Protein AF-A0AA47N538-F1 (afdb_monomer_lite)

pLDDT: mean 70.1, std 19.04, range [26.52, 93.44]

Secondary structure (DSSP, 8-state):
-------------------SS---TTHHHHHHHTTTSPPPHHHHHHHHHHHHHH-GGGS-TTSSSS-TTT--TTTS-SHHHHHHHHHHHHHHTTS---------STT-------------HHHHHHHHHHHTT---HHHHHHHHHHTHHHHHHHHH-TTTSPPHHHHHHHHH-HHHHHHHHHHIIIIIHHHHHHHHTTS---HHHHHHHHHHHHS--HHHHHHHHHHHSPPP--STT------HHHHHHHHEEEEPTT--HHHHHHT--S-PPP-EEEES-TTS--EE-

Foldseek 3Di:
DDDDDDPPDPPPPPPPPPPPDDDDPVVVVVVVVCLQDPPDLVVQVVVLVVVCVVPVVQFDPPDPSRRVQCANSVVRDHDVSVVSVVSNVVVCVVPDDDDPPPLDDPQRPDDDDPPDDQDPPVSLVVLVVCLVPDDDPVSNVVSCSNNVVVVVCCCVPPVNVDDPLVVLCVVQNPVVSVVCVVCVLPPVLVVLLVVLVPDDDDPVLVLLSCLCPPPVPVLSSVLSVCQVCPDDPPDPDDPDRQHSVNVLVLAEDEDDPPDDPVVVVVPPPDPRDDHKYFYHDPNDTDDID

Sequence (289 aa):
MITYSIRRKRIQINVNMYALQGNSEDDCNLLDISLRTSPPRHIRERYAEGIIALFPCLRDPFSKKGYEHYFDPQSGEGYLSWKIKNIQRNCSQKRGRSTQSFSGGPTAERRASNISDDLSEEECKDAISFMRHCSDETTIKQKMQATFQYRRCLIEDPNKCGDIEQEFTRLFGGVVSAKFLEKWPTAFKHKTIAQSKGLHLSQDLQELIDAAESWDHELAGILLLLHLIPPVAEGRKRPGKMSASMAENHVVMFLKTGNSVQEHLDAIQESKQPYLLAAGPKKNIHDAY

Radius of gyration: 26.89 Å; chains: 1; bounding box: 54×71×66 Å

Organism: Merluccius polli (NCBI:txid89951)

Structure (mmCIF, N/CA/C/O backbone):
data_AF-A0AA47N538-F1
#
_entry.id   AF-A0AA47N538-F1
#
loop_
_atom_site.group_PDB
_atom_site.id
_atom_site.type_symbol
_atom_site.label_atom_id
_atom_site.label_alt_id
_atom_site.label_comp_id
_atom_site.label_asym_id
_atom_site.label_entity_id
_atom_site.label_seq_id
_atom_site.pdbx_PDB_ins_code
_atom_site.Cartn_x
_atom_site.Cartn_y
_atom_site.Cartn_z
_atom_site.occupancy
_atom_site.B_iso_or_equiv
_atom_site.auth_seq_id
_atom_site.auth_comp_id
_atom_site.auth_asym_id
_atom_site.auth_atom_id
_atom_site.pdbx_PDB_model_num
ATOM 1 N N . MET A 1 1 ? 0.802 -9.819 -37.400 1.00 32.31 1 MET A N 1
ATOM 2 C CA . MET A 1 1 ? 1.670 -10.912 -36.903 1.00 32.31 1 MET A CA 1
ATOM 3 C C . MET A 1 1 ? 2.283 -10.474 -35.571 1.00 32.31 1 MET A C 1
ATOM 5 O O . MET A 1 1 ? 3.364 -9.917 -35.554 1.00 32.31 1 MET A O 1
ATOM 9 N N . ILE A 1 2 ? 1.500 -10.344 -34.499 1.00 26.52 2 ILE A N 1
ATOM 10 C CA . ILE A 1 2 ? 1.347 -11.315 -33.393 1.00 26.52 2 ILE A CA 1
ATOM 11 C C . ILE A 1 2 ? 2.673 -11.979 -32.982 1.00 26.52 2 ILE A C 1
ATOM 13 O O . ILE A 1 2 ? 2.957 -13.113 -33.353 1.00 26.52 2 ILE A O 1
ATOM 17 N N . THR A 1 3 ? 3.459 -11.276 -32.168 1.00 31.72 3 THR A N 1
ATOM 18 C CA . THR A 1 3 ? 4.545 -11.841 -31.361 1.00 31.72 3 THR A CA 1
ATOM 19 C C . THR A 1 3 ? 4.056 -12.055 -29.926 1.00 31.72 3 THR A C 1
ATOM 21 O O . THR A 1 3 ? 4.033 -11.160 -29.091 1.00 31.72 3 THR A O 1
ATOM 24 N N . TYR A 1 4 ? 3.593 -13.283 -29.697 1.00 27.19 4 TYR A N 1
ATOM 25 C CA . TYR A 1 4 ? 3.715 -14.086 -28.478 1.00 27.19 4 TYR A CA 1
ATOM 26 C C . TYR A 1 4 ? 3.669 -13.382 -27.114 1.00 27.19 4 TYR A C 1
ATOM 28 O O . TYR A 1 4 ? 4.659 -13.177 -26.413 1.00 27.19 4 TYR A O 1
ATOM 36 N N . SER A 1 5 ? 2.426 -13.196 -26.680 1.00 32.78 5 SER A N 1
ATOM 37 C CA . SER A 1 5 ? 2.000 -13.205 -25.288 1.00 32.78 5 SER A CA 1
ATOM 38 C C . SER A 1 5 ? 2.123 -14.619 -24.695 1.00 32.78 5 SER A C 1
ATOM 40 O O . SER A 1 5 ? 1.206 -15.422 -24.826 1.00 32.78 5 SER A O 1
ATOM 42 N N . ILE A 1 6 ? 3.244 -14.943 -24.036 1.00 30.50 6 ILE A N 1
ATOM 43 C CA . ILE A 1 6 ? 3.340 -16.051 -23.059 1.00 30.50 6 ILE A CA 1
ATOM 44 C C . ILE A 1 6 ? 4.225 -15.599 -21.882 1.00 30.50 6 ILE A C 1
ATOM 46 O O . ILE A 1 6 ? 5.330 -16.077 -21.653 1.00 30.50 6 ILE A O 1
ATOM 50 N N . ARG A 1 7 ? 3.720 -14.640 -21.096 1.00 30.16 7 ARG A N 1
ATOM 51 C CA . ARG A 1 7 ? 4.212 -14.304 -19.740 1.00 30.16 7 ARG A CA 1
ATOM 52 C C . ARG A 1 7 ? 3.355 -14.960 -18.642 1.00 30.16 7 ARG A C 1
ATOM 54 O O . ARG A 1 7 ? 3.241 -14.453 -17.531 1.00 30.16 7 ARG A O 1
ATOM 61 N N . ARG A 1 8 ? 2.763 -16.124 -18.936 1.00 33.19 8 ARG A N 1
ATOM 62 C CA . ARG A 1 8 ? 2.032 -16.974 -17.982 1.00 33.19 8 ARG A CA 1
ATOM 63 C C . ARG A 1 8 ? 2.651 -18.368 -17.943 1.00 33.19 8 ARG A C 1
ATOM 65 O O . ARG A 1 8 ? 2.309 -19.215 -18.755 1.00 33.19 8 ARG A O 1
ATOM 72 N N . LYS A 1 9 ? 3.542 -18.570 -16.973 1.00 30.59 9 LYS A N 1
ATOM 73 C CA . LYS A 1 9 ? 3.668 -19.757 -16.102 1.00 30.59 9 LYS A CA 1
ATOM 74 C C . LYS A 1 9 ? 4.972 -19.614 -15.321 1.00 30.59 9 LYS A C 1
ATOM 76 O O . LYS A 1 9 ? 6.000 -20.205 -15.628 1.00 30.59 9 LYS A O 1
ATOM 81 N N . ARG A 1 10 ? 4.921 -18.767 -14.291 1.00 33.56 10 ARG A N 1
ATOM 82 C CA . ARG A 1 10 ? 5.899 -18.766 -13.204 1.00 33.56 10 ARG A CA 1
ATOM 83 C C . ARG A 1 10 ? 5.640 -20.059 -12.435 1.00 33.56 10 ARG A C 1
ATOM 85 O O . ARG A 1 10 ? 4.763 -20.123 -11.584 1.00 33.56 10 ARG A O 1
ATOM 92 N N . ILE A 1 11 ? 6.304 -21.120 -12.870 1.00 34.22 11 ILE A N 1
ATOM 93 C CA . ILE A 1 11 ? 6.249 -22.430 -12.246 1.00 34.22 11 ILE A CA 1
ATOM 94 C C . ILE A 1 11 ? 6.934 -22.294 -10.888 1.00 34.22 11 ILE A C 1
ATOM 96 O O . ILE A 1 11 ? 8.155 -22.250 -10.760 1.00 34.22 11 ILE A O 1
ATOM 100 N N . GLN A 1 12 ? 6.098 -22.124 -9.871 1.00 32.47 12 GLN A N 1
ATOM 101 C CA . GLN A 1 12 ? 6.455 -22.264 -8.475 1.00 32.47 12 GLN A CA 1
ATOM 102 C C . GLN A 1 12 ? 6.596 -23.772 -8.220 1.00 32.47 12 GLN A C 1
ATOM 104 O O . GLN A 1 12 ? 5.676 -24.409 -7.717 1.00 32.47 12 GLN A O 1
ATOM 109 N N . ILE A 1 13 ? 7.721 -24.376 -8.619 1.00 34.44 13 ILE A N 1
ATOM 110 C CA . ILE A 1 13 ? 8.085 -25.695 -8.087 1.00 34.44 13 ILE A CA 1
ATOM 111 C C . ILE A 1 13 ? 8.441 -25.463 -6.620 1.00 34.44 13 ILE A C 1
ATOM 113 O O . ILE A 1 13 ? 9.552 -25.064 -6.272 1.00 34.44 13 ILE A O 1
ATOM 117 N N . ASN A 1 14 ? 7.436 -25.647 -5.765 1.00 31.73 14 ASN A N 1
ATOM 118 C CA . ASN A 1 14 ? 7.639 -26.048 -4.386 1.00 31.73 14 ASN A CA 1
ATOM 119 C C . ASN A 1 14 ? 8.406 -27.369 -4.441 1.00 31.73 14 ASN A C 1
ATOM 121 O O . ASN A 1 14 ? 7.857 -28.401 -4.823 1.00 31.73 14 ASN A O 1
ATOM 125 N N . VAL A 1 15 ? 9.687 -27.329 -4.090 1.00 34.75 15 VAL A N 1
ATOM 126 C CA . VAL A 1 15 ? 10.453 -28.530 -3.768 1.00 34.75 15 VAL A CA 1
ATOM 127 C C . VAL A 1 15 ? 9.927 -29.010 -2.418 1.00 34.75 15 VAL A C 1
ATOM 129 O O . VAL A 1 15 ? 10.452 -28.655 -1.374 1.00 34.75 15 VAL A O 1
ATOM 132 N N . ASN A 1 16 ? 8.807 -29.724 -2.454 1.00 32.88 16 ASN A N 1
ATOM 133 C CA . ASN A 1 16 ? 8.266 -30.469 -1.323 1.00 32.88 16 ASN A CA 1
ATOM 134 C C . ASN A 1 16 ? 7.677 -31.788 -1.844 1.00 32.88 16 ASN A C 1
ATOM 136 O O . ASN A 1 16 ? 6.530 -32.135 -1.588 1.00 32.88 16 ASN A O 1
ATOM 140 N N . MET A 1 17 ? 8.463 -32.488 -2.667 1.00 30.81 17 MET A N 1
ATOM 141 C CA . MET A 1 17 ? 8.085 -33.756 -3.288 1.00 30.81 17 MET A CA 1
ATOM 142 C C . MET A 1 17 ? 9.093 -34.857 -2.929 1.00 30.81 17 MET A C 1
ATOM 144 O O . MET A 1 17 ? 9.726 -35.441 -3.795 1.00 30.81 17 MET A O 1
ATOM 148 N N . TYR A 1 18 ? 9.247 -35.098 -1.625 1.00 31.27 18 TYR A N 1
ATOM 149 C CA . TYR A 1 18 ? 9.761 -36.358 -1.064 1.00 31.27 18 TYR A CA 1
ATOM 150 C C . TYR A 1 18 ? 8.904 -36.856 0.114 1.00 31.27 18 TYR A C 1
ATOM 152 O O . TYR A 1 18 ? 9.293 -37.773 0.820 1.00 31.27 18 TYR A O 1
ATOM 160 N N . ALA A 1 19 ? 7.713 -36.287 0.327 1.00 33.25 19 ALA A N 1
ATOM 161 C CA . ALA A 1 19 ? 6.850 -36.653 1.452 1.00 33.25 19 ALA A CA 1
ATOM 162 C C . ALA A 1 19 ? 5.845 -37.780 1.141 1.00 33.25 19 ALA A C 1
ATOM 164 O O . ALA A 1 19 ? 4.903 -37.973 1.900 1.00 33.25 19 ALA A O 1
ATOM 165 N N . LEU A 1 20 ? 6.001 -38.525 0.042 1.00 34.25 20 LEU A N 1
ATOM 166 C CA . LEU A 1 20 ? 5.129 -39.663 -0.261 1.00 34.25 20 LEU A CA 1
ATOM 167 C C . LEU A 1 20 ? 5.968 -40.872 -0.681 1.00 34.25 20 LEU A C 1
ATOM 169 O O . LEU A 1 20 ? 6.239 -41.049 -1.862 1.00 34.25 20 LEU A O 1
ATOM 173 N N . GLN A 1 21 ? 6.316 -41.670 0.338 1.00 33.78 21 GLN A N 1
ATOM 174 C CA . GLN A 1 21 ? 6.835 -43.053 0.364 1.00 33.78 21 GLN A CA 1
ATOM 175 C C . GLN A 1 21 ? 8.237 -43.176 0.977 1.00 33.78 21 GLN A C 1
ATOM 177 O O . GLN A 1 21 ? 9.245 -43.144 0.282 1.00 33.78 21 GLN A O 1
ATOM 182 N N . GLY A 1 22 ? 8.269 -43.382 2.298 1.00 31.17 22 GLY A N 1
ATOM 183 C CA . GLY A 1 22 ? 9.464 -43.756 3.055 1.00 31.17 22 GLY A CA 1
ATOM 184 C C . GLY A 1 22 ? 9.332 -43.378 4.528 1.00 31.17 22 GLY A C 1
ATOM 185 O O . GLY A 1 22 ? 9.611 -42.248 4.900 1.00 31.17 22 GLY A O 1
ATOM 186 N N . ASN A 1 23 ? 8.859 -44.310 5.357 1.00 35.53 23 ASN A N 1
ATOM 187 C CA . ASN A 1 23 ? 8.873 -44.178 6.813 1.00 35.53 23 ASN A CA 1
ATOM 188 C C . ASN A 1 23 ? 10.287 -44.489 7.332 1.00 35.53 23 ASN A C 1
ATOM 190 O O . ASN A 1 23 ? 10.627 -45.662 7.467 1.00 35.53 23 ASN A O 1
ATOM 194 N N . SER A 1 24 ? 11.086 -43.472 7.652 1.00 37.31 24 SER A N 1
ATOM 195 C CA . SER A 1 24 ? 12.081 -43.534 8.732 1.00 37.31 24 SER A CA 1
ATOM 196 C C . SER A 1 24 ? 12.452 -42.107 9.159 1.00 37.31 24 SER A C 1
ATOM 198 O O . SER A 1 24 ? 12.698 -41.231 8.332 1.00 37.31 24 SER A O 1
ATOM 200 N N . GLU A 1 25 ? 12.462 -41.840 10.465 1.00 35.06 25 GLU A N 1
ATOM 201 C CA . GLU A 1 25 ? 12.855 -40.537 11.032 1.00 35.06 25 GLU A CA 1
ATOM 202 C C . GLU A 1 25 ? 14.364 -40.246 10.874 1.00 35.06 25 GLU A C 1
ATOM 204 O O . GLU A 1 25 ? 14.817 -39.132 11.139 1.00 35.06 25 GLU A O 1
ATOM 209 N N . ASP A 1 26 ? 15.133 -41.205 10.352 1.00 37.97 26 ASP A N 1
ATOM 210 C CA . ASP A 1 26 ? 16.569 -41.075 10.100 1.00 37.97 26 ASP A CA 1
ATOM 211 C C . ASP A 1 26 ? 16.895 -40.284 8.813 1.00 37.97 26 ASP A C 1
ATOM 213 O O . ASP A 1 26 ? 17.964 -39.671 8.718 1.00 37.97 26 ASP A O 1
ATOM 217 N N . ASP A 1 27 ? 15.964 -40.188 7.855 1.00 38.31 27 ASP A N 1
ATOM 218 C CA . ASP A 1 27 ? 16.167 -39.443 6.597 1.00 38.31 27 ASP A CA 1
ATOM 219 C C . ASP A 1 27 ? 16.091 -37.913 6.778 1.00 38.31 27 ASP A C 1
ATOM 221 O O . ASP A 1 27 ? 16.705 -37.143 6.027 1.00 38.31 27 ASP A O 1
ATOM 225 N N . CYS A 1 28 ? 15.408 -37.444 7.826 1.00 35.88 28 CYS A N 1
ATOM 226 C CA . CYS A 1 28 ? 15.306 -36.020 8.157 1.00 35.88 28 CYS A CA 1
ATOM 227 C C . CYS A 1 28 ? 16.659 -35.417 8.582 1.00 35.88 28 CYS A C 1
ATOM 229 O O . CYS A 1 28 ? 16.930 -34.247 8.299 1.00 35.88 28 CYS A O 1
ATOM 231 N N . ASN A 1 29 ? 17.547 -36.220 9.177 1.00 35.03 29 ASN A N 1
ATOM 232 C CA . ASN A 1 29 ? 18.893 -35.785 9.568 1.00 35.03 29 ASN A CA 1
ATOM 233 C C . ASN A 1 29 ? 19.876 -35.739 8.381 1.00 35.03 29 ASN A C 1
ATOM 235 O O . ASN A 1 29 ? 20.849 -34.983 8.406 1.00 35.03 29 ASN A O 1
ATOM 239 N N . LEU A 1 30 ? 19.602 -36.475 7.299 1.00 37.44 30 LEU A N 1
ATOM 240 C CA . LEU A 1 30 ? 20.378 -36.422 6.052 1.00 37.44 30 LEU A CA 1
ATOM 241 C C . LEU A 1 30 ? 20.093 -35.149 5.232 1.00 37.44 30 LEU A C 1
ATOM 243 O O . LEU A 1 30 ? 20.984 -34.639 4.544 1.00 37.44 30 LEU A O 1
ATOM 247 N N . LEU A 1 31 ? 18.886 -34.585 5.346 1.00 44.12 31 LEU A N 1
ATOM 248 C CA . LEU A 1 31 ? 18.477 -33.368 4.633 1.00 44.12 31 LEU A CA 1
ATOM 249 C C . LEU A 1 31 ? 19.098 -32.079 5.201 1.00 44.12 31 LEU A C 1
ATOM 251 O O . LEU A 1 31 ? 19.377 -31.158 4.429 1.00 44.12 31 LEU A O 1
ATOM 255 N N . ASP A 1 32 ? 19.406 -32.019 6.502 1.00 39.09 32 ASP A N 1
ATOM 256 C CA . ASP A 1 32 ? 20.093 -30.857 7.101 1.00 39.09 32 ASP A CA 1
ATOM 257 C C . ASP A 1 32 ? 21.612 -30.865 6.812 1.00 39.09 32 ASP A C 1
ATOM 259 O O . ASP A 1 32 ? 22.246 -29.822 6.614 1.00 39.09 32 ASP A O 1
ATOM 263 N N . ILE A 1 33 ? 22.202 -32.056 6.650 1.00 43.53 33 ILE A N 1
ATOM 264 C CA . ILE A 1 33 ? 23.596 -32.217 6.201 1.00 43.53 33 ILE A CA 1
ATOM 265 C C . ILE A 1 33 ? 23.721 -31.899 4.695 1.00 43.53 33 ILE A C 1
ATOM 267 O O . ILE A 1 33 ? 24.696 -31.267 4.271 1.00 43.53 33 ILE A O 1
ATOM 271 N N . SER A 1 34 ? 22.704 -32.232 3.890 1.00 44.81 34 SER A N 1
ATOM 272 C CA . SER A 1 34 ? 22.667 -31.989 2.437 1.00 44.81 34 SER A CA 1
ATOM 273 C C . SER A 1 34 ? 22.568 -30.511 2.028 1.00 44.81 34 SER A C 1
ATOM 275 O O . SER A 1 34 ? 22.809 -30.194 0.861 1.00 44.81 34 SER A O 1
ATOM 277 N N . LEU A 1 35 ? 22.210 -29.587 2.923 1.00 48.69 35 LEU A N 1
ATOM 278 C CA . LEU A 1 35 ? 22.193 -28.150 2.608 1.00 48.69 35 LEU A CA 1
ATOM 279 C C . LEU A 1 35 ? 23.558 -27.475 2.819 1.00 48.69 35 LEU A C 1
ATOM 281 O O . LEU A 1 35 ? 23.772 -26.359 2.335 1.00 48.69 35 LEU A O 1
ATOM 285 N N . ARG A 1 36 ? 24.505 -28.148 3.490 1.00 48.78 36 ARG A N 1
ATOM 286 C CA . ARG A 1 36 ? 25.869 -27.637 3.712 1.00 48.78 36 ARG A CA 1
ATOM 287 C C . ARG A 1 36 ? 26.844 -28.000 2.597 1.00 48.78 36 ARG A C 1
ATOM 289 O O . ARG A 1 36 ? 27.776 -27.239 2.348 1.00 48.78 36 ARG A O 1
ATOM 296 N N . THR A 1 37 ? 26.631 -29.116 1.907 1.00 61.00 37 THR A N 1
ATOM 297 C CA . THR A 1 37 ? 27.467 -29.576 0.789 1.00 61.00 37 THR A CA 1
ATOM 298 C C . THR A 1 37 ? 26.649 -29.606 -0.501 1.00 61.00 37 THR A C 1
ATOM 300 O O . THR A 1 37 ? 25.442 -29.816 -0.487 1.00 61.00 37 THR A O 1
ATOM 303 N N . SER A 1 38 ? 27.267 -29.304 -1.649 1.00 68.62 38 SER A N 1
ATOM 304 C CA . SER A 1 38 ? 26.545 -29.396 -2.926 1.00 68.62 38 SER A CA 1
ATOM 305 C C . SER A 1 38 ? 26.212 -30.867 -3.195 1.00 68.62 38 SER A C 1
ATOM 307 O O . SER A 1 38 ? 27.148 -31.670 -3.188 1.00 68.62 38 SER A O 1
ATOM 309 N N . PRO A 1 39 ? 24.953 -31.229 -3.521 1.00 79.50 39 PRO A N 1
ATOM 310 C CA . PRO A 1 39 ? 24.613 -32.596 -3.882 1.00 79.50 39 PRO A CA 1
ATOM 311 C C . PRO A 1 39 ? 25.535 -33.136 -4.991 1.00 79.50 39 PRO A C 1
ATOM 313 O O . PRO A 1 39 ? 25.889 -32.383 -5.920 1.00 79.50 39 PRO A O 1
ATOM 316 N N . PRO A 1 40 ? 25.927 -34.422 -4.925 1.00 82.31 40 PRO A N 1
ATOM 317 C CA . PRO A 1 40 ? 26.744 -35.061 -5.949 1.00 82.31 40 PRO A CA 1
ATOM 318 C C . PRO A 1 40 ? 26.158 -34.893 -7.357 1.00 82.31 40 PRO A C 1
ATOM 320 O O . PRO A 1 40 ? 24.949 -34.745 -7.535 1.00 82.31 40 PRO A O 1
ATOM 323 N N . ARG A 1 41 ? 27.021 -34.931 -8.382 1.00 83.06 41 ARG A N 1
ATOM 324 C CA . ARG A 1 41 ? 26.642 -34.721 -9.796 1.00 83.06 41 ARG A CA 1
ATOM 325 C C . ARG A 1 41 ? 25.462 -35.599 -10.229 1.00 83.06 41 ARG A C 1
ATOM 327 O O . ARG A 1 41 ? 24.513 -35.082 -10.803 1.00 83.06 41 ARG A O 1
ATOM 334 N N . HIS A 1 42 ? 25.489 -36.884 -9.879 1.00 82.69 42 HIS A N 1
ATOM 335 C CA . HIS A 1 42 ? 24.434 -37.834 -10.242 1.00 82.69 42 HIS A CA 1
ATOM 336 C C . HIS A 1 42 ? 23.080 -37.531 -9.568 1.00 82.69 42 HIS A C 1
ATOM 338 O O . HIS A 1 42 ? 22.032 -37.799 -10.144 1.00 82.69 42 HIS A O 1
ATOM 344 N N . ILE A 1 43 ? 23.082 -36.928 -8.372 1.00 83.38 43 ILE A N 1
ATOM 345 C CA . ILE A 1 43 ? 21.853 -36.509 -7.680 1.00 83.38 43 ILE A CA 1
ATOM 346 C C . ILE A 1 43 ? 21.246 -35.279 -8.362 1.00 83.38 43 ILE A C 1
ATOM 348 O O . ILE A 1 43 ? 20.039 -35.218 -8.576 1.00 83.38 43 ILE A O 1
ATOM 352 N N . ARG A 1 44 ? 22.083 -34.316 -8.768 1.00 84.69 44 ARG A N 1
ATOM 353 C CA . ARG A 1 44 ? 21.631 -33.138 -9.530 1.00 84.69 44 ARG A CA 1
ATOM 354 C C . ARG A 1 44 ? 21.055 -33.513 -10.896 1.00 84.69 44 ARG A C 1
ATOM 356 O O . ARG A 1 44 ? 20.073 -32.908 -11.313 1.00 84.69 44 ARG A O 1
ATOM 363 N N . GLU A 1 45 ? 21.625 -34.525 -11.545 1.00 91.12 45 GLU A N 1
ATOM 364 C CA . GLU A 1 45 ? 21.091 -35.086 -12.790 1.00 91.12 45 GLU A CA 1
ATOM 365 C C . GLU A 1 45 ? 19.711 -35.721 -12.577 1.00 91.12 45 GLU A C 1
ATOM 367 O O . GLU A 1 45 ? 18.771 -35.356 -13.279 1.00 91.12 45 GLU A O 1
ATOM 372 N N . ARG A 1 46 ? 19.533 -36.541 -11.531 1.00 87.81 46 ARG A N 1
ATOM 373 C CA . ARG A 1 46 ? 18.210 -37.095 -11.184 1.00 87.81 46 ARG A CA 1
ATOM 374 C C . ARG A 1 46 ? 17.163 -36.022 -10.883 1.00 87.81 46 ARG A C 1
ATOM 376 O O . ARG A 1 46 ? 16.002 -36.194 -11.240 1.00 87.81 46 ARG A O 1
ATOM 383 N N . TYR A 1 47 ? 17.538 -34.910 -10.247 1.00 90.31 47 TYR A N 1
ATOM 384 C CA . TYR A 1 47 ? 16.608 -33.794 -10.039 1.00 90.31 47 TYR A CA 1
ATOM 385 C C . TYR A 1 47 ? 16.166 -33.156 -11.360 1.00 90.31 47 TYR A C 1
ATOM 387 O O . TYR A 1 47 ? 14.991 -32.832 -11.514 1.00 90.31 47 TYR A O 1
ATOM 395 N N . ALA A 1 48 ? 17.080 -32.989 -12.318 1.00 91.25 48 ALA A N 1
ATOM 396 C CA . ALA A 1 48 ? 16.758 -32.450 -13.637 1.00 91.25 48 ALA A CA 1
ATOM 397 C C . ALA A 1 48 ? 15.826 -33.388 -14.423 1.00 91.25 48 ALA A C 1
ATOM 399 O O . ALA A 1 48 ? 14.821 -32.934 -14.971 1.00 91.25 48 ALA A O 1
ATOM 400 N N . GLU A 1 49 ? 16.103 -34.694 -14.393 1.00 90.44 49 GLU A N 1
ATOM 401 C CA . GLU A 1 49 ? 15.228 -35.732 -14.952 1.00 90.44 49 GLU A CA 1
ATOM 402 C C . GLU A 1 49 ? 13.843 -35.726 -14.288 1.00 90.44 49 GLU A C 1
ATOM 404 O O . GLU A 1 49 ? 12.820 -35.751 -14.971 1.00 90.44 49 GLU A O 1
ATOM 409 N N . GLY A 1 50 ? 13.794 -35.611 -12.958 1.00 88.69 50 GLY A N 1
ATOM 410 C CA . GLY A 1 50 ? 12.550 -35.533 -12.196 1.00 88.69 50 GLY A CA 1
ATOM 411 C C . GLY A 1 50 ? 11.690 -34.329 -12.583 1.00 88.69 50 GLY A C 1
ATOM 412 O O . GLY A 1 50 ? 10.482 -34.471 -12.754 1.00 88.69 50 GLY A O 1
ATOM 413 N N . ILE A 1 51 ? 12.292 -33.153 -12.797 1.00 88.12 51 ILE A N 1
ATOM 414 C CA . ILE A 1 51 ? 11.555 -31.944 -13.205 1.00 88.12 51 ILE A CA 1
ATOM 415 C C . ILE A 1 51 ? 10.831 -32.166 -14.535 1.00 88.12 51 ILE A C 1
ATOM 417 O O . ILE A 1 51 ? 9.646 -31.851 -14.637 1.00 88.12 51 ILE A O 1
ATOM 421 N N . ILE A 1 52 ? 11.508 -32.724 -15.542 1.00 87.69 52 ILE A N 1
ATOM 422 C CA . ILE A 1 52 ? 10.889 -32.954 -16.855 1.00 87.69 52 ILE A CA 1
ATOM 423 C C . ILE A 1 52 ? 9.930 -34.149 -16.856 1.00 87.69 52 ILE A C 1
ATOM 425 O O . ILE A 1 52 ? 9.027 -34.193 -17.688 1.00 87.69 52 ILE A O 1
ATOM 429 N N . ALA A 1 53 ? 10.098 -35.107 -15.940 1.00 87.19 53 ALA A N 1
ATOM 430 C CA . ALA A 1 53 ? 9.159 -36.211 -15.756 1.00 87.19 53 ALA A CA 1
ATOM 431 C C . ALA A 1 53 ? 7.843 -35.724 -15.129 1.00 87.19 53 ALA A C 1
ATOM 433 O O . ALA A 1 53 ? 6.764 -36.092 -15.587 1.00 87.19 53 ALA A O 1
ATOM 434 N N . LEU A 1 54 ? 7.932 -34.854 -14.119 1.00 82.88 54 LEU A N 1
ATOM 435 C CA . LEU A 1 54 ? 6.779 -34.272 -13.426 1.00 82.88 54 LEU A CA 1
ATOM 436 C C . LEU A 1 54 ? 6.080 -33.191 -14.253 1.00 82.88 54 LEU A C 1
ATOM 438 O O . LEU A 1 54 ? 4.860 -33.044 -14.197 1.00 82.88 54 LEU A O 1
ATOM 442 N N . PHE A 1 55 ? 6.850 -32.436 -15.036 1.00 85.25 55 PHE A N 1
ATOM 443 C CA . PHE A 1 55 ? 6.351 -31.357 -15.879 1.00 85.25 55 PHE A CA 1
ATOM 444 C C . PHE A 1 55 ? 6.853 -31.536 -17.318 1.00 85.25 55 PHE A C 1
ATOM 446 O O . PHE A 1 55 ? 7.770 -30.832 -17.741 1.00 85.25 55 PHE A O 1
ATOM 453 N N . PRO A 1 56 ? 6.236 -32.421 -18.123 1.00 88.00 56 PRO A N 1
ATOM 454 C CA . PRO A 1 56 ? 6.689 -32.689 -19.491 1.00 88.00 56 PRO A CA 1
ATOM 455 C C . PRO A 1 56 ? 6.744 -31.450 -20.394 1.00 88.00 56 PRO A C 1
ATOM 457 O O . PRO A 1 56 ? 7.572 -31.374 -21.295 1.00 88.00 56 PRO A O 1
ATOM 460 N N . CYS A 1 57 ? 5.911 -30.440 -20.125 1.00 82.62 57 CYS A N 1
ATOM 461 C CA . CYS A 1 57 ? 5.902 -29.168 -20.855 1.00 82.62 57 CYS A CA 1
ATOM 462 C C . CYS A 1 57 ? 7.135 -28.282 -20.608 1.00 82.62 57 CYS A C 1
ATOM 464 O O . CYS A 1 57 ? 7.300 -27.274 -21.290 1.00 82.62 57 CYS A O 1
ATOM 466 N N . LEU A 1 58 ? 7.970 -28.632 -19.629 1.00 85.94 58 LEU A N 1
ATOM 467 C CA . LEU A 1 58 ? 9.239 -27.973 -19.336 1.00 85.94 58 LEU A CA 1
ATOM 468 C C . LEU A 1 58 ? 10.436 -28.611 -20.044 1.00 85.94 58 LEU A C 1
ATOM 470 O O . LEU A 1 58 ? 11.550 -28.099 -19.924 1.00 85.94 58 LEU A O 1
ATOM 474 N N . ARG A 1 59 ? 10.221 -29.735 -20.736 1.00 87.38 59 ARG A N 1
ATOM 475 C CA . ARG A 1 59 ? 11.259 -30.413 -21.504 1.00 87.38 59 ARG A CA 1
ATOM 476 C C . ARG A 1 59 ? 11.712 -29.518 -22.656 1.00 87.38 59 ARG A C 1
ATOM 478 O O . ARG A 1 59 ? 10.876 -29.043 -23.422 1.00 87.38 59 ARG A O 1
ATOM 485 N N . ASP A 1 60 ? 13.018 -29.320 -22.784 1.00 87.50 60 ASP A N 1
ATOM 486 C CA . ASP A 1 60 ? 13.595 -28.594 -23.914 1.00 87.50 60 ASP A CA 1
ATOM 487 C C . ASP A 1 60 ? 13.567 -29.483 -25.176 1.00 87.50 60 ASP A C 1
ATOM 489 O O . ASP A 1 60 ? 14.170 -30.558 -25.172 1.00 87.50 60 ASP A O 1
ATOM 493 N N . PRO A 1 61 ? 12.868 -29.091 -26.259 1.00 85.94 61 PRO A N 1
ATOM 494 C CA . PRO A 1 61 ? 12.832 -29.867 -27.499 1.00 85.94 61 PRO A CA 1
ATOM 495 C C . PRO A 1 61 ? 14.169 -29.892 -28.249 1.00 85.94 61 PRO A C 1
ATOM 497 O O . PRO A 1 61 ? 14.350 -30.728 -29.132 1.00 85.94 61 PRO A O 1
ATOM 500 N N . PHE A 1 62 ? 15.075 -28.959 -27.943 1.00 82.31 62 PHE A N 1
ATOM 501 C CA . PHE A 1 62 ? 16.330 -28.768 -28.668 1.00 82.31 62 PHE A CA 1
ATOM 502 C C . PHE A 1 62 ? 17.535 -29.393 -27.961 1.00 82.31 62 PHE A C 1
ATOM 504 O O . PHE A 1 62 ? 18.624 -29.438 -28.536 1.00 82.31 62 PHE A O 1
ATOM 511 N N . SER A 1 63 ? 17.359 -29.897 -26.739 1.00 84.19 63 SER A N 1
ATOM 512 C CA . SER A 1 63 ? 18.414 -30.578 -25.996 1.00 84.19 63 SER A CA 1
ATOM 513 C C . SER A 1 63 ? 18.290 -32.103 -26.115 1.00 84.19 63 SER A C 1
ATOM 515 O O . SER A 1 63 ? 17.223 -32.650 -26.391 1.00 84.19 63 SER A O 1
ATOM 517 N N . LYS A 1 64 ? 19.404 -32.824 -25.940 1.00 86.62 64 LYS A N 1
ATOM 518 C CA . LYS A 1 64 ? 19.495 -34.263 -26.247 1.00 86.62 64 LYS A CA 1
ATOM 519 C C . LYS A 1 64 ? 18.569 -35.123 -25.377 1.00 86.62 64 LYS A C 1
ATOM 521 O O . LYS A 1 64 ? 17.992 -36.090 -25.865 1.00 86.62 64 LYS A O 1
ATOM 526 N N . LYS A 1 65 ? 18.455 -34.801 -24.091 1.00 87.56 65 LYS A N 1
ATOM 527 C CA . LYS A 1 65 ? 17.638 -35.497 -23.089 1.00 87.56 65 LYS A CA 1
ATOM 528 C C . LYS A 1 65 ? 16.483 -34.632 -22.574 1.00 87.56 65 LYS A C 1
ATOM 530 O O . LYS A 1 65 ? 15.627 -35.121 -21.835 1.00 87.56 65 LYS A O 1
ATOM 535 N N . GLY A 1 66 ? 16.435 -33.364 -22.969 1.00 86.62 66 GLY A N 1
ATOM 536 C CA . GLY A 1 66 ? 15.371 -32.428 -22.637 1.00 86.62 66 GLY A CA 1
ATOM 537 C C . GLY A 1 66 ? 15.470 -31.757 -21.263 1.00 86.62 66 GLY A C 1
ATOM 538 O O . GLY A 1 66 ? 14.575 -30.984 -20.925 1.00 86.62 66 GLY A O 1
ATOM 539 N N . TYR A 1 67 ? 16.499 -32.054 -20.458 1.00 90.31 67 TYR A N 1
ATOM 540 C CA . TYR A 1 67 ? 16.686 -31.509 -19.099 1.00 90.31 67 TYR A CA 1
ATOM 541 C C . TYR A 1 67 ? 17.983 -30.716 -18.913 1.00 90.31 67 TYR A C 1
ATOM 543 O O . TYR A 1 67 ? 18.246 -30.205 -17.821 1.00 90.31 67 TYR A O 1
ATOM 551 N N . GLU A 1 68 ? 18.816 -30.622 -19.946 1.00 90.12 68 GLU A N 1
ATOM 552 C CA . GLU A 1 68 ? 20.169 -30.073 -19.863 1.00 90.12 68 GLU A CA 1
ATOM 553 C C . GLU A 1 68 ? 20.193 -28.595 -19.443 1.00 90.12 68 GLU A C 1
ATOM 555 O O . GLU A 1 68 ? 21.142 -28.154 -18.798 1.00 90.12 68 GLU A O 1
ATOM 560 N N . HIS A 1 69 ? 19.126 -27.831 -19.698 1.00 88.56 69 HIS A N 1
ATOM 561 C CA . HIS A 1 69 ? 18.980 -26.461 -19.187 1.00 88.56 69 HIS A CA 1
ATOM 562 C C . HIS A 1 69 ? 18.810 -26.399 -17.659 1.00 88.56 69 HIS A C 1
ATOM 564 O O . HIS A 1 69 ? 19.181 -25.404 -17.022 1.00 88.56 69 HIS A O 1
ATOM 570 N N . TYR A 1 70 ? 18.278 -27.458 -17.040 1.00 88.38 70 TYR A N 1
ATOM 571 C CA . TYR A 1 70 ? 18.199 -27.585 -15.584 1.00 88.38 70 TYR A CA 1
ATOM 572 C C . TYR A 1 70 ? 19.522 -28.035 -14.978 1.00 88.38 70 TYR A C 1
ATOM 574 O O . TYR A 1 70 ? 19.960 -27.456 -13.979 1.00 88.38 70 TYR A O 1
ATOM 582 N N . PHE A 1 71 ? 20.156 -29.039 -15.575 1.00 91.69 71 PHE A N 1
ATOM 583 C CA . PHE A 1 71 ? 21.496 -29.478 -15.212 1.00 91.69 71 PHE A CA 1
ATOM 584 C C . PHE A 1 71 ? 22.131 -30.240 -16.371 1.00 91.69 71 PHE A C 1
ATOM 586 O O . PHE A 1 71 ? 21.635 -31.297 -16.757 1.00 91.69 71 PHE A O 1
ATOM 593 N N . ASP A 1 72 ? 23.249 -29.733 -16.878 1.00 89.50 72 ASP A N 1
ATOM 594 C CA . ASP A 1 72 ? 24.083 -30.454 -17.828 1.00 89.50 72 ASP A CA 1
ATOM 595 C C . ASP A 1 72 ? 25.169 -31.218 -17.055 1.00 89.50 72 ASP A C 1
ATOM 597 O O . ASP A 1 72 ? 26.033 -30.602 -16.419 1.00 89.50 72 ASP A O 1
ATOM 601 N N . PRO A 1 73 ? 25.173 -32.563 -17.098 1.00 84.38 73 PRO A N 1
ATOM 602 C CA . PRO A 1 73 ? 26.210 -33.343 -16.456 1.00 84.38 73 PRO A CA 1
ATOM 603 C C . PRO A 1 73 ? 27.588 -32.993 -17.013 1.00 84.38 73 PRO A C 1
ATOM 605 O O . PRO A 1 73 ? 28.539 -32.959 -16.235 1.00 84.38 73 PRO A O 1
ATOM 608 N N . GLN A 1 74 ? 27.746 -32.779 -18.322 1.00 84.19 74 GLN A N 1
ATOM 609 C CA . GLN A 1 74 ? 29.061 -32.635 -18.958 1.00 84.19 74 GLN A CA 1
ATOM 610 C C . GLN A 1 74 ? 29.793 -31.379 -18.479 1.00 84.19 74 GLN A C 1
ATOM 612 O O . GLN A 1 74 ? 30.936 -31.487 -18.038 1.00 84.19 74 GLN A O 1
ATOM 617 N N . SER A 1 75 ? 29.119 -30.229 -18.480 1.00 83.69 75 SER A N 1
ATOM 618 C CA . SER A 1 75 ? 29.659 -28.970 -17.947 1.00 83.69 75 SER A CA 1
ATOM 619 C C . SER A 1 75 ? 29.536 -28.837 -16.422 1.00 83.69 75 SER A C 1
ATOM 621 O O . SER A 1 75 ? 30.289 -28.097 -15.792 1.00 83.69 75 SER A O 1
ATOM 623 N N . GLY A 1 76 ? 28.586 -29.541 -15.797 1.00 83.06 76 GLY A N 1
ATOM 624 C CA . GLY A 1 76 ? 28.219 -29.340 -14.394 1.00 83.06 76 GLY A CA 1
ATOM 625 C C . GLY A 1 76 ? 27.439 -28.041 -14.145 1.00 83.06 76 GLY A C 1
ATOM 626 O O . GLY A 1 76 ? 27.267 -27.638 -12.985 1.00 83.06 76 GLY A O 1
ATOM 627 N N . GLU A 1 77 ? 26.967 -27.381 -15.203 1.00 82.75 77 GLU A N 1
ATOM 628 C CA . GLU A 1 77 ? 26.228 -26.121 -15.163 1.00 82.75 77 GLU A CA 1
ATOM 629 C C . GLU A 1 77 ? 24.714 -26.329 -15.330 1.00 82.75 77 GLU A C 1
ATOM 631 O O . GLU A 1 77 ? 24.223 -27.453 -15.375 1.00 82.75 77 GLU A O 1
ATOM 636 N N . GLY A 1 78 ? 23.947 -25.238 -15.306 1.00 86.25 78 GLY A N 1
ATOM 637 C CA . GLY A 1 78 ? 22.484 -25.258 -15.388 1.00 86.25 78 GLY A CA 1
ATOM 638 C C . GLY A 1 78 ? 21.794 -24.600 -14.194 1.00 86.25 78 GLY A C 1
ATOM 639 O O . GLY A 1 78 ? 22.423 -24.207 -13.200 1.00 86.25 78 GLY A O 1
ATOM 640 N N . TYR A 1 79 ? 20.471 -24.465 -14.293 1.00 86.62 79 TYR A N 1
ATOM 641 C CA . TYR A 1 79 ? 19.646 -23.799 -13.283 1.00 86.62 79 TYR A CA 1
ATOM 642 C C . TYR A 1 79 ? 19.838 -24.371 -11.870 1.00 86.62 79 TYR A C 1
ATOM 644 O O . TYR A 1 79 ? 19.980 -23.604 -10.914 1.00 86.62 79 TYR A O 1
ATOM 652 N N . LEU A 1 80 ? 19.887 -25.700 -11.722 1.00 85.06 80 LEU A N 1
ATOM 653 C CA . LEU A 1 80 ? 20.056 -26.366 -10.428 1.00 85.06 80 LEU A CA 1
ATOM 654 C C . LEU A 1 80 ? 21.416 -26.038 -9.805 1.00 85.06 80 LEU A C 1
ATOM 656 O O . LEU A 1 80 ? 21.481 -25.679 -8.628 1.00 85.06 80 LEU A O 1
ATOM 660 N N . SER A 1 81 ? 22.490 -26.059 -10.597 1.00 82.19 81 SER A N 1
ATOM 661 C CA . SER A 1 81 ? 23.829 -25.661 -10.145 1.00 82.19 81 SER A CA 1
ATOM 662 C C . SER A 1 81 ? 23.875 -24.204 -9.683 1.00 82.19 81 SER A C 1
ATOM 664 O O . SER A 1 81 ? 24.438 -23.909 -8.627 1.00 82.19 81 SER A O 1
ATOM 666 N N . TRP A 1 82 ? 23.258 -23.283 -10.430 1.00 82.19 82 TRP A N 1
ATOM 667 C CA . TRP A 1 82 ? 23.163 -21.875 -10.034 1.00 82.19 82 TRP A CA 1
ATOM 668 C C . TRP A 1 82 ? 22.345 -21.692 -8.750 1.00 82.19 82 TRP A C 1
ATOM 670 O O . TRP A 1 82 ? 22.752 -20.966 -7.837 1.00 82.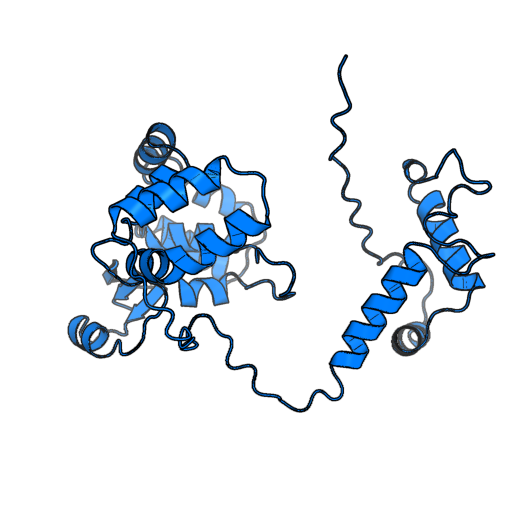19 82 TRP A O 1
ATOM 680 N N . LYS A 1 83 ? 21.201 -22.376 -8.657 1.00 81.62 83 LYS A N 1
ATOM 681 C CA . LYS A 1 83 ? 20.276 -22.259 -7.530 1.00 81.62 83 LYS A CA 1
ATOM 682 C C . LYS A 1 83 ? 20.909 -22.765 -6.236 1.00 81.62 83 LYS A C 1
ATOM 684 O O . LYS A 1 83 ? 20.859 -22.051 -5.236 1.00 81.62 83 LYS A O 1
ATOM 689 N N . ILE A 1 84 ? 21.555 -23.931 -6.276 1.00 82.94 84 ILE A N 1
ATOM 690 C CA . ILE A 1 84 ? 22.271 -24.526 -5.138 1.00 82.94 84 ILE A CA 1
ATOM 691 C C . ILE A 1 84 ? 23.401 -23.596 -4.677 1.00 82.94 84 ILE A C 1
ATOM 693 O O . ILE A 1 84 ? 23.453 -23.248 -3.497 1.00 82.94 84 ILE A O 1
ATOM 697 N N . LYS A 1 85 ? 24.234 -23.090 -5.604 1.00 80.56 85 LYS A N 1
ATOM 698 C CA . LYS A 1 85 ? 25.309 -22.128 -5.286 1.00 80.56 85 LYS A CA 1
ATOM 699 C C . LYS A 1 85 ? 24.776 -20.866 -4.593 1.00 80.56 85 LYS A C 1
ATOM 701 O O . LYS A 1 85 ? 25.380 -20.383 -3.638 1.00 80.56 85 LYS A O 1
ATOM 706 N N . ASN A 1 86 ? 23.647 -20.318 -5.044 1.00 71.50 86 ASN A N 1
ATOM 707 C CA . ASN A 1 86 ? 23.064 -19.120 -4.432 1.00 71.50 86 ASN A CA 1
ATOM 708 C C . ASN A 1 86 ? 22.433 -19.379 -3.062 1.00 71.50 86 ASN A C 1
ATOM 710 O O . ASN A 1 86 ? 22.574 -18.547 -2.168 1.00 71.50 86 ASN A O 1
ATOM 714 N N . ILE A 1 87 ? 21.767 -20.520 -2.877 1.00 73.69 87 ILE A N 1
ATOM 715 C CA . ILE A 1 87 ? 21.242 -20.919 -1.565 1.00 73.69 87 ILE A CA 1
ATOM 716 C C . ILE A 1 87 ? 22.398 -21.063 -0.564 1.00 73.69 87 ILE A C 1
ATOM 718 O O . ILE A 1 87 ? 22.325 -20.511 0.533 1.00 73.69 87 ILE A O 1
ATOM 722 N N . GLN A 1 88 ? 23.499 -21.701 -0.972 1.00 72.38 88 GLN A N 1
ATOM 723 C CA . GLN A 1 88 ? 24.689 -21.865 -0.135 1.00 72.38 88 GLN A CA 1
ATOM 724 C C . GLN A 1 88 ? 25.331 -20.526 0.241 1.00 72.38 88 GLN A C 1
ATOM 726 O O . GLN A 1 88 ? 25.577 -20.290 1.421 1.00 72.38 88 GLN A O 1
ATOM 731 N N . ARG A 1 89 ? 25.517 -19.598 -0.711 1.00 65.88 89 ARG A N 1
ATOM 732 C CA . ARG A 1 89 ? 26.042 -18.247 -0.415 1.00 65.88 89 ARG A CA 1
ATOM 733 C C . ARG A 1 89 ? 25.199 -17.499 0.619 1.00 65.88 89 ARG A C 1
ATOM 735 O O . ARG A 1 89 ? 25.756 -16.881 1.523 1.00 65.88 89 ARG A O 1
ATOM 742 N N . ASN A 1 90 ? 23.874 -17.588 0.517 1.00 57.59 90 ASN A N 1
ATOM 743 C CA . ASN A 1 90 ? 22.960 -16.964 1.478 1.00 57.59 90 ASN A CA 1
ATOM 744 C C . ASN A 1 90 ? 23.032 -17.620 2.868 1.00 57.59 90 ASN A C 1
ATOM 746 O O . ASN A 1 90 ? 22.784 -16.959 3.875 1.00 57.59 90 ASN A O 1
ATOM 750 N N . CYS A 1 91 ? 23.384 -18.906 2.936 1.00 56.47 91 CYS A N 1
ATOM 751 C CA . CYS A 1 91 ? 23.567 -19.627 4.191 1.00 56.47 91 CYS A CA 1
ATOM 752 C C . CYS A 1 91 ? 24.929 -19.312 4.840 1.00 56.47 91 CYS A C 1
ATOM 754 O O . CYS A 1 91 ? 25.001 -19.134 6.056 1.00 56.47 91 CYS A O 1
ATOM 756 N N . SER A 1 92 ? 25.992 -19.158 4.040 1.00 54.06 92 SER A N 1
ATOM 757 C CA . SER A 1 92 ? 27.331 -18.761 4.503 1.00 54.06 92 SER A CA 1
ATOM 758 C C . SER A 1 92 ? 27.389 -17.307 4.981 1.00 54.06 92 SER A C 1
ATOM 760 O O . SER A 1 92 ? 28.038 -17.024 5.980 1.00 54.06 92 SER A O 1
ATOM 762 N N . GLN A 1 93 ? 26.664 -16.380 4.341 1.00 51.53 93 GLN A N 1
ATOM 763 C CA . GLN A 1 93 ? 26.623 -14.964 4.747 1.00 51.53 93 GLN A CA 1
ATOM 764 C C . GLN A 1 93 ? 25.986 -14.714 6.124 1.00 51.53 93 GLN A C 1
ATOM 766 O O . GLN A 1 93 ? 26.180 -13.640 6.690 1.00 51.53 93 GLN A O 1
ATOM 771 N N . LYS A 1 94 ? 25.266 -15.691 6.693 1.00 47.94 94 LYS A N 1
ATOM 772 C CA . LYS A 1 94 ? 24.787 -15.626 8.084 1.00 47.94 94 LYS A CA 1
ATOM 773 C C . LYS A 1 94 ? 25.896 -15.867 9.118 1.00 47.94 94 LYS A C 1
ATOM 775 O O . LYS A 1 94 ? 25.657 -15.672 10.304 1.00 47.94 94 LYS A O 1
ATOM 780 N N . ARG A 1 95 ? 27.099 -16.280 8.703 1.00 48.75 95 ARG A N 1
ATOM 781 C CA . ARG A 1 95 ? 28.243 -16.529 9.588 1.00 48.75 95 ARG A CA 1
ATOM 782 C C . ARG A 1 95 ? 29.416 -15.645 9.169 1.00 48.75 95 ARG A C 1
ATOM 784 O O . ARG A 1 95 ? 30.159 -15.985 8.259 1.00 48.75 95 ARG A O 1
ATOM 791 N N . GLY A 1 96 ? 29.569 -14.506 9.844 1.00 44.34 96 GLY A N 1
ATOM 792 C CA . GLY A 1 96 ? 30.791 -13.698 9.775 1.00 44.34 96 GLY A CA 1
ATOM 793 C C . GLY A 1 96 ? 30.739 -12.489 8.844 1.00 44.34 96 GLY A C 1
ATOM 794 O O . GLY A 1 96 ? 31.608 -12.332 7.993 1.00 44.34 96 GLY A O 1
ATOM 795 N N . ARG A 1 97 ? 29.775 -11.582 9.035 1.00 31.80 97 ARG A N 1
ATOM 796 C CA . ARG A 1 97 ? 29.978 -10.191 8.617 1.00 31.80 97 ARG A CA 1
ATOM 797 C C . ARG A 1 97 ? 30.214 -9.366 9.873 1.00 31.80 97 ARG A C 1
ATOM 799 O O . ARG A 1 97 ? 29.276 -9.152 10.636 1.00 31.80 97 ARG A O 1
ATOM 806 N N . SER A 1 98 ? 31.464 -8.946 10.095 1.00 41.22 98 SER A N 1
ATOM 807 C CA . SER A 1 98 ? 31.704 -7.833 11.007 1.00 41.22 98 SER A CA 1
ATOM 808 C C . SER A 1 98 ? 30.869 -6.663 10.500 1.00 41.22 98 SER A C 1
ATOM 810 O O . SER A 1 98 ? 30.756 -6.413 9.293 1.00 41.22 98 SER A O 1
ATOM 812 N N . THR A 1 99 ? 30.186 -6.017 11.428 1.00 37.50 99 THR A N 1
ATOM 813 C CA . THR A 1 99 ? 29.349 -4.857 11.182 1.00 37.50 99 THR A CA 1
ATOM 814 C C . THR A 1 99 ? 30.255 -3.709 10.745 1.00 37.50 99 THR A C 1
ATOM 816 O O . THR A 1 99 ? 30.665 -2.881 11.545 1.00 37.50 99 THR A O 1
ATOM 819 N N . GLN A 1 100 ? 30.570 -3.626 9.451 1.00 41.31 100 GLN A N 1
ATOM 820 C CA . GLN A 1 100 ? 30.676 -2.304 8.856 1.00 41.31 100 GLN A CA 1
ATOM 821 C C . GLN A 1 100 ? 29.267 -1.729 8.903 1.00 41.31 100 GLN A C 1
ATOM 823 O O . GLN A 1 100 ? 28.360 -2.218 8.222 1.00 41.31 100 GLN A O 1
ATOM 828 N N . SER A 1 101 ? 29.087 -0.759 9.792 1.00 34.78 101 SER A N 1
ATOM 829 C CA . SER A 1 101 ? 27.893 0.057 9.926 1.00 34.78 101 SER A CA 1
ATOM 830 C C . SER A 1 101 ? 27.610 0.737 8.588 1.00 34.78 101 SER A C 1
ATOM 832 O O . SER A 1 101 ? 28.082 1.828 8.292 1.00 34.78 101 SER A O 1
ATOM 834 N N . PHE A 1 102 ? 26.823 0.081 7.740 1.00 37.41 102 PHE A N 1
ATOM 835 C CA . PHE A 1 102 ? 26.171 0.767 6.638 1.00 37.41 102 PHE A CA 1
ATOM 836 C C . PHE A 1 102 ? 25.067 1.636 7.241 1.00 37.41 102 PHE A C 1
ATOM 838 O O . PHE A 1 102 ? 23.945 1.179 7.456 1.00 37.41 102 PHE A O 1
ATOM 845 N N . SER A 1 103 ? 25.396 2.898 7.507 1.00 39.22 103 SER A N 1
ATOM 846 C CA . SER A 1 103 ? 24.478 3.979 7.880 1.00 39.22 103 SER A CA 1
ATOM 847 C C . SER A 1 103 ? 23.645 4.436 6.674 1.00 39.22 103 SER A C 1
ATOM 849 O O . SER A 1 103 ? 23.569 5.613 6.360 1.00 39.22 103 SER A O 1
ATOM 851 N N . GLY A 1 104 ? 23.056 3.501 5.929 1.00 43.25 104 GLY A N 1
ATOM 852 C CA . GLY A 1 104 ? 22.328 3.767 4.684 1.00 43.25 104 GLY A CA 1
ATOM 853 C C . GLY A 1 104 ? 20.850 3.413 4.789 1.00 43.25 104 GLY A C 1
ATOM 854 O O . GLY A 1 104 ? 20.367 2.594 4.008 1.00 43.25 104 GLY A O 1
ATOM 855 N N . GLY A 1 105 ? 20.153 3.965 5.782 1.00 44.69 105 GLY A N 1
ATOM 856 C CA . GLY A 1 105 ? 18.702 3.836 5.949 1.00 44.69 105 GLY A CA 1
ATOM 857 C C . GLY A 1 105 ? 17.904 4.925 5.210 1.00 44.69 105 GLY A C 1
ATOM 858 O O . GLY A 1 105 ? 18.499 5.865 4.680 1.00 44.69 105 GLY A O 1
ATOM 859 N N . PRO A 1 106 ? 16.561 4.832 5.176 1.00 41.09 106 PRO A N 1
ATOM 860 C CA . PRO A 1 106 ? 15.688 5.912 4.695 1.00 41.09 106 PRO A CA 1
ATOM 861 C C . PRO A 1 106 ? 15.899 7.213 5.483 1.00 41.09 106 PRO A C 1
ATOM 863 O O . PRO A 1 106 ? 15.856 8.289 4.907 1.00 41.09 106 PRO A O 1
ATOM 866 N N . THR A 1 107 ? 16.220 7.082 6.770 1.00 42.59 107 THR A N 1
ATOM 867 C CA . THR A 1 107 ? 16.493 8.164 7.727 1.00 42.59 107 THR A CA 1
ATOM 868 C C . THR A 1 107 ? 17.965 8.577 7.784 1.00 42.59 107 THR A C 1
ATOM 870 O O . THR A 1 107 ? 18.337 9.436 8.575 1.00 42.59 107 THR A O 1
ATOM 873 N N . ALA A 1 108 ? 18.842 7.944 6.997 1.00 45.72 108 ALA A N 1
ATOM 874 C CA . ALA A 1 108 ? 20.258 8.267 7.044 1.00 45.72 108 ALA A CA 1
ATOM 875 C C . ALA A 1 108 ? 20.542 9.595 6.346 1.00 45.72 108 ALA A C 1
ATOM 877 O O . ALA A 1 108 ? 20.280 9.754 5.149 1.00 45.72 108 ALA A O 1
ATOM 878 N N . GLU A 1 109 ? 21.142 10.512 7.096 1.00 45.50 109 GLU A N 1
ATOM 879 C CA . GLU A 1 109 ? 21.554 11.820 6.619 1.00 45.50 109 GLU A CA 1
ATOM 880 C C . GLU A 1 109 ? 22.675 11.673 5.577 1.00 45.50 109 GLU A C 1
ATOM 882 O O . GLU A 1 109 ? 23.863 11.532 5.875 1.00 45.50 109 GLU A O 1
ATOM 887 N N . ARG A 1 110 ? 22.287 11.634 4.301 1.00 53.56 110 ARG A N 1
ATOM 888 C CA . ARG A 1 110 ? 23.228 11.627 3.182 1.00 53.56 110 ARG A CA 1
ATOM 889 C C . ARG A 1 110 ? 23.631 13.060 2.895 1.00 53.56 110 ARG A C 1
ATOM 891 O O . ARG A 1 110 ? 22.937 13.769 2.171 1.00 53.56 110 ARG A O 1
ATOM 898 N N . ARG A 1 111 ? 24.758 13.473 3.473 1.00 46.19 111 ARG A N 1
ATOM 899 C CA . ARG A 1 111 ? 25.400 14.746 3.145 1.00 46.19 111 ARG A CA 1
ATOM 900 C C . ARG A 1 111 ? 25.775 14.718 1.662 1.00 46.19 111 ARG A C 1
ATOM 902 O O . ARG A 1 111 ? 26.666 13.968 1.261 1.00 46.19 111 ARG A O 1
ATOM 909 N N . ALA A 1 112 ? 25.045 15.470 0.844 1.00 45.81 112 ALA A N 1
ATOM 910 C CA . ALA A 1 112 ? 25.416 15.681 -0.544 1.00 45.81 112 ALA A CA 1
ATOM 911 C C . ALA A 1 112 ? 26.758 16.419 -0.555 1.00 45.81 112 ALA A C 1
ATOM 913 O O . ALA A 1 112 ? 26.946 17.393 0.173 1.00 45.81 112 ALA A O 1
ATOM 914 N N . SER A 1 113 ? 27.714 15.918 -1.332 1.00 42.72 113 SER A N 1
ATOM 915 C CA . SER A 1 113 ? 28.920 16.669 -1.661 1.00 42.72 113 SER A CA 1
ATOM 916 C C . SER A 1 113 ? 28.466 18.006 -2.237 1.00 42.72 113 SER A C 1
ATOM 918 O O . SER A 1 113 ? 27.654 18.003 -3.160 1.00 42.72 113 SER A O 1
ATOM 920 N N . ASN A 1 114 ? 28.944 19.110 -1.665 1.00 44.16 114 ASN A N 1
ATOM 921 C CA . ASN A 1 114 ? 28.689 20.463 -2.148 1.00 44.16 114 ASN A CA 1
ATOM 922 C C . ASN A 1 114 ? 29.137 20.565 -3.615 1.00 44.16 114 ASN A C 1
ATOM 924 O O . ASN A 1 114 ? 30.301 20.837 -3.894 1.00 44.16 114 ASN A O 1
ATOM 928 N N . ILE A 1 115 ? 28.227 20.293 -4.544 1.00 42.41 115 ILE A N 1
ATOM 929 C CA . ILE A 1 115 ? 28.302 20.763 -5.917 1.00 42.41 115 ILE A CA 1
ATOM 930 C C . ILE A 1 115 ? 27.190 21.791 -5.987 1.00 42.41 115 ILE A C 1
ATOM 932 O O . ILE A 1 115 ? 26.012 21.463 -6.081 1.00 42.41 115 ILE A O 1
ATOM 936 N N . SER A 1 116 ? 27.618 23.028 -5.783 1.00 48.53 116 SER A N 1
ATOM 937 C CA . SER A 1 116 ? 26.924 24.250 -6.146 1.00 48.53 116 SER A CA 1
ATOM 938 C C . SER A 1 116 ? 26.334 24.119 -7.548 1.00 48.53 116 SER A C 1
ATOM 940 O O . SER A 1 116 ? 27.096 24.040 -8.506 1.00 48.53 116 SER A O 1
ATOM 942 N N . ASP A 1 117 ? 25.011 24.016 -7.606 1.00 53.62 117 ASP A N 1
ATOM 943 C CA . ASP A 1 117 ? 24.110 24.538 -8.638 1.00 53.62 117 ASP A CA 1
ATOM 944 C C . ASP A 1 117 ? 22.700 24.132 -8.186 1.00 53.62 117 ASP A C 1
ATOM 946 O O . ASP A 1 117 ? 22.177 23.082 -8.567 1.00 53.62 117 ASP A O 1
ATOM 950 N N . ASP A 1 118 ? 22.111 24.922 -7.282 1.00 61.59 118 ASP A N 1
ATOM 951 C CA . ASP A 1 118 ? 20.689 24.790 -6.966 1.00 61.59 118 ASP A CA 1
ATOM 952 C C . ASP A 1 118 ? 19.916 25.183 -8.228 1.00 61.59 118 ASP A C 1
ATOM 954 O O . ASP A 1 118 ? 19.678 26.361 -8.494 1.00 61.59 118 ASP A O 1
ATOM 958 N N . LEU A 1 119 ? 19.578 24.182 -9.044 1.00 66.31 119 LEU A N 1
ATOM 959 C CA . LEU A 1 119 ? 18.619 24.335 -10.130 1.00 66.31 119 LEU A CA 1
ATOM 960 C C . LEU A 1 119 ? 17.356 24.982 -9.564 1.00 66.31 119 LEU A C 1
ATOM 962 O O . LEU A 1 119 ? 16.848 24.570 -8.515 1.00 66.31 119 LEU A O 1
ATOM 966 N N . SER A 1 120 ? 16.821 25.963 -10.281 1.00 81.75 120 SER A N 1
ATOM 967 C CA . SER A 1 120 ? 15.527 26.542 -9.944 1.00 81.75 120 SER A CA 1
ATOM 968 C C . SER A 1 120 ? 14.436 25.464 -9.918 1.00 81.75 120 SER A C 1
ATOM 970 O O . SER A 1 120 ? 14.559 24.382 -10.505 1.00 81.75 120 SER A O 1
ATOM 972 N N . GLU A 1 121 ? 13.330 25.757 -9.235 1.00 79.69 121 GLU A N 1
ATOM 973 C CA . GLU A 1 121 ? 12.194 24.835 -9.160 1.00 79.69 121 GLU A CA 1
ATOM 974 C C . GLU A 1 121 ? 11.660 24.461 -10.557 1.00 79.69 121 GLU A C 1
ATOM 976 O O . GLU A 1 121 ? 11.307 23.303 -10.791 1.00 79.69 121 GLU A O 1
ATOM 981 N N . GLU A 1 122 ? 11.668 25.401 -11.503 1.00 85.31 122 GLU A N 1
ATOM 982 C CA . GLU A 1 122 ? 11.232 25.149 -12.879 1.00 85.31 122 GLU A CA 1
ATOM 983 C C . GLU A 1 122 ? 12.224 24.268 -13.647 1.00 85.31 122 GLU A C 1
ATOM 985 O O . GLU A 1 122 ? 11.821 23.290 -14.275 1.00 85.31 122 GLU A O 1
ATOM 990 N N . GLU A 1 123 ? 13.530 24.484 -13.491 1.00 87.50 123 GLU A N 1
ATOM 991 C CA . GLU A 1 123 ? 14.545 23.604 -14.086 1.00 87.50 123 GLU A CA 1
ATOM 992 C C . GLU A 1 123 ? 14.493 22.184 -13.503 1.00 87.50 123 GLU A C 1
ATOM 994 O O . GLU A 1 123 ? 14.735 21.197 -14.209 1.00 87.50 123 GLU A O 1
ATOM 999 N N . CYS A 1 124 ? 14.130 22.053 -12.224 1.00 87.00 124 CYS A N 1
ATOM 1000 C CA . CYS A 1 124 ? 13.888 20.758 -11.600 1.00 87.00 124 CYS A CA 1
ATOM 1001 C C . CYS A 1 124 ? 12.661 20.054 -12.197 1.00 87.00 124 CYS A C 1
ATOM 1003 O O . CYS A 1 124 ? 12.733 18.857 -12.500 1.00 87.00 124 CYS A O 1
ATOM 1005 N N . LYS A 1 125 ? 11.547 20.773 -12.393 1.00 84.50 125 LYS A N 1
ATOM 1006 C CA . LYS A 1 125 ? 10.332 20.244 -13.039 1.00 84.50 125 LYS A CA 1
ATOM 1007 C C . LYS A 1 125 ? 10.612 19.818 -14.479 1.00 84.50 125 LYS A C 1
ATOM 1009 O O . LYS A 1 125 ? 10.248 18.701 -14.862 1.00 84.50 125 LYS A O 1
ATOM 1014 N N . ASP A 1 126 ? 11.337 20.636 -15.231 1.00 89.06 126 ASP A N 1
ATOM 1015 C CA . ASP A 1 126 ? 11.729 20.352 -16.610 1.00 89.06 126 ASP A CA 1
ATOM 1016 C C . ASP A 1 126 ? 12.660 19.144 -16.699 1.00 89.06 126 ASP A C 1
ATOM 1018 O O . ASP A 1 126 ? 12.458 18.252 -17.527 1.00 89.06 126 ASP A O 1
ATOM 1022 N N . ALA A 1 127 ? 13.641 19.035 -15.799 1.00 89.62 127 ALA A N 1
ATOM 1023 C CA . ALA A 1 127 ? 14.516 17.871 -15.727 1.00 89.62 127 ALA A CA 1
ATOM 1024 C C . ALA A 1 127 ? 13.744 16.581 -15.396 1.00 89.62 127 ALA A C 1
ATOM 1026 O O . ALA A 1 127 ? 14.033 15.532 -15.978 1.00 89.62 127 ALA A O 1
ATOM 1027 N N . ILE A 1 128 ? 12.748 16.643 -14.505 1.00 87.38 128 ILE A N 1
ATOM 1028 C CA . ILE A 1 128 ? 11.872 15.505 -14.185 1.00 87.38 128 ILE A CA 1
ATOM 1029 C C . ILE A 1 128 ? 11.007 15.122 -15.388 1.00 87.38 128 ILE A C 1
ATOM 1031 O O . ILE A 1 128 ? 10.893 13.934 -15.695 1.00 87.38 128 ILE A O 1
ATOM 1035 N N . SER A 1 129 ? 10.422 16.102 -16.078 1.00 89.44 129 SER A N 1
ATOM 1036 C CA . SER A 1 129 ? 9.631 15.879 -17.291 1.00 89.44 129 SER A CA 1
ATOM 1037 C C . SER A 1 129 ? 10.478 15.235 -18.392 1.00 89.44 129 SER A C 1
ATOM 1039 O O . SER A 1 129 ? 10.104 14.202 -18.947 1.00 89.44 129 SER A O 1
ATOM 1041 N N . PHE A 1 130 ? 11.685 15.758 -18.616 1.00 90.06 130 PHE A N 1
ATOM 1042 C CA . PHE A 1 130 ? 12.650 15.223 -19.573 1.00 90.06 130 PHE A CA 1
ATOM 1043 C C . PHE A 1 130 ? 12.995 13.753 -19.293 1.00 90.06 130 PHE A C 1
ATOM 1045 O O . PHE A 1 130 ? 12.993 12.925 -20.204 1.00 90.06 130 PHE A O 1
ATOM 1052 N N . MET A 1 131 ? 13.243 13.392 -18.027 1.00 93.44 131 MET A N 1
ATOM 1053 C CA . MET A 1 131 ? 13.561 12.009 -17.648 1.00 93.44 131 MET A CA 1
ATOM 1054 C C . MET A 1 131 ? 12.432 11.012 -17.957 1.00 93.44 131 MET A C 1
ATOM 1056 O O . MET A 1 131 ? 12.729 9.837 -18.158 1.00 93.44 131 MET A O 1
ATOM 1060 N N . ARG A 1 132 ? 11.160 11.437 -18.041 1.00 86.94 132 ARG A N 1
ATOM 1061 C CA . ARG A 1 132 ? 10.030 10.537 -18.372 1.00 86.94 132 ARG A CA 1
ATOM 1062 C C . ARG A 1 132 ? 10.096 9.985 -19.795 1.00 86.94 132 ARG A C 1
ATOM 1064 O O . ARG A 1 132 ? 9.512 8.937 -20.063 1.00 86.94 132 ARG A O 1
ATOM 1071 N N . HIS A 1 133 ? 10.790 10.686 -20.686 1.00 84.06 133 HIS A N 1
ATOM 1072 C CA . HIS A 1 133 ? 10.859 10.364 -22.110 1.00 84.06 133 HIS A CA 1
ATOM 1073 C C . HIS A 1 133 ? 12.298 10.157 -22.612 1.00 84.06 133 HIS A C 1
ATOM 1075 O O . HIS A 1 133 ? 12.508 9.947 -23.803 1.00 84.06 133 HIS A O 1
ATOM 1081 N N . CYS A 1 134 ? 13.291 10.186 -21.718 1.00 87.56 134 CYS A N 1
ATOM 1082 C CA . CYS A 1 134 ? 14.692 9.933 -22.041 1.00 87.56 134 CYS A CA 1
ATOM 1083 C C . CYS A 1 134 ? 15.023 8.433 -21.948 1.00 87.56 134 CYS A C 1
ATOM 1085 O O . CYS A 1 134 ? 14.532 7.737 -21.061 1.00 87.56 134 CYS A O 1
ATOM 1087 N N . SER A 1 135 ? 15.889 7.937 -22.835 1.00 89.69 135 SER A N 1
ATOM 1088 C CA . SER A 1 135 ? 16.397 6.556 -22.817 1.00 89.69 135 SER A CA 1
ATOM 1089 C C . SER A 1 135 ? 17.898 6.449 -22.513 1.00 89.69 135 SER A C 1
ATOM 1091 O O . SER A 1 135 ? 18.412 5.337 -22.423 1.00 89.69 135 SER A O 1
ATOM 1093 N N . ASP A 1 136 ? 18.608 7.573 -22.361 1.00 93.19 136 ASP A N 1
ATOM 1094 C CA . ASP A 1 136 ? 20.032 7.583 -22.012 1.00 93.19 136 ASP A CA 1
ATOM 1095 C C . ASP A 1 136 ? 20.227 7.493 -20.493 1.00 93.19 136 ASP A C 1
ATOM 1097 O O . ASP A 1 136 ? 19.914 8.410 -19.731 1.00 93.19 136 ASP A O 1
ATOM 1101 N N . GLU A 1 137 ? 20.787 6.369 -20.053 1.00 88.81 137 GLU A N 1
ATOM 1102 C CA . GLU A 1 137 ? 21.008 6.061 -18.644 1.00 88.81 137 GLU A CA 1
ATOM 1103 C C . GLU A 1 137 ? 21.955 7.058 -17.961 1.00 88.81 137 GLU A C 1
ATOM 1105 O O . GLU A 1 137 ? 21.799 7.344 -16.770 1.00 88.81 137 GLU A O 1
ATOM 1110 N N . THR A 1 138 ? 22.933 7.600 -18.694 1.00 90.75 138 THR A N 1
ATOM 1111 C CA . THR A 1 138 ? 23.922 8.526 -18.127 1.00 90.75 138 THR A CA 1
ATOM 1112 C C . THR A 1 138 ? 23.291 9.880 -17.810 1.00 90.75 138 THR A C 1
ATOM 1114 O O . THR A 1 138 ? 23.388 10.348 -16.671 1.00 90.75 138 THR A O 1
ATOM 1117 N N . THR A 1 139 ? 22.532 10.439 -18.755 1.00 88.44 139 THR A N 1
ATOM 1118 C CA . THR A 1 139 ? 21.751 11.669 -18.569 1.00 88.44 139 THR A CA 1
ATOM 1119 C C . THR A 1 139 ? 20.674 11.510 -17.495 1.00 88.44 139 THR A C 1
ATOM 1121 O O . THR A 1 139 ? 20.488 12.409 -16.672 1.00 88.44 139 THR A O 1
ATOM 1124 N N . ILE A 1 140 ? 19.990 10.360 -17.440 1.00 87.19 140 ILE A N 1
ATOM 1125 C CA . ILE A 1 140 ? 19.014 10.076 -16.376 1.00 87.19 140 ILE A CA 1
ATOM 1126 C C . ILE A 1 140 ? 19.700 10.102 -15.008 1.00 87.19 140 ILE A C 1
ATOM 1128 O O . ILE A 1 140 ? 19.212 10.768 -14.102 1.00 87.19 140 ILE A O 1
ATOM 1132 N N . LYS A 1 141 ? 20.850 9.438 -14.840 1.00 87.44 141 LYS A N 1
ATOM 1133 C CA . LYS A 1 141 ? 21.587 9.431 -13.563 1.00 87.44 141 LYS A CA 1
ATOM 1134 C C . LYS A 1 141 ? 22.018 10.832 -13.130 1.00 87.44 141 LYS A C 1
ATOM 1136 O O . LYS A 1 141 ? 21.848 11.176 -11.962 1.00 87.44 141 LYS A O 1
ATOM 1141 N N . GLN A 1 142 ? 22.516 11.642 -14.062 1.00 88.38 142 GLN A N 1
ATOM 1142 C CA . GLN A 1 142 ? 22.903 13.028 -13.791 1.00 88.38 142 GLN A CA 1
ATOM 1143 C C . GLN A 1 142 ? 21.698 13.883 -13.375 1.00 88.38 142 GLN A C 1
ATOM 1145 O O . GLN A 1 142 ? 21.731 14.520 -12.324 1.00 88.38 142 GLN A O 1
ATOM 1150 N N . LYS A 1 143 ? 20.593 13.842 -14.133 1.00 89.12 143 LYS A N 1
ATOM 1151 C CA . LYS A 1 143 ? 19.365 14.587 -13.799 1.00 89.12 143 LYS A CA 1
ATOM 1152 C C . LYS A 1 143 ? 18.686 14.066 -12.532 1.00 89.12 143 LYS A C 1
ATOM 1154 O O . LYS A 1 143 ? 18.108 14.850 -11.781 1.00 89.12 143 LYS A O 1
ATOM 1159 N N . MET A 1 144 ? 18.795 12.772 -12.228 1.00 86.69 144 MET A N 1
ATOM 1160 C CA . MET A 1 144 ? 18.380 12.227 -10.937 1.00 86.69 144 MET A CA 1
ATOM 1161 C C . MET A 1 144 ? 19.215 12.836 -9.809 1.00 86.69 144 MET A C 1
ATOM 1163 O O . MET A 1 144 ? 18.652 13.281 -8.815 1.00 86.69 144 MET A O 1
ATOM 1167 N N . GLN A 1 145 ? 20.535 12.895 -9.942 1.00 85.44 145 GLN A N 1
ATOM 1168 C CA . GLN A 1 145 ? 21.373 13.493 -8.907 1.00 85.44 145 GLN A CA 1
ATOM 1169 C C . GLN A 1 145 ? 21.054 14.983 -8.707 1.00 85.44 145 GLN A C 1
ATOM 1171 O O . GLN A 1 145 ? 20.845 15.398 -7.571 1.00 85.44 145 GLN A O 1
ATOM 1176 N N . ALA A 1 146 ? 20.918 15.745 -9.794 1.00 84.38 146 ALA A N 1
ATOM 1177 C CA . ALA A 1 146 ? 20.620 17.177 -9.742 1.00 84.38 146 ALA A CA 1
ATOM 1178 C C . ALA A 1 146 ? 19.248 17.484 -9.110 1.00 84.38 146 ALA A C 1
ATOM 1180 O O . ALA A 1 146 ? 19.114 18.387 -8.297 1.00 84.38 146 ALA A O 1
ATOM 1181 N N . THR A 1 147 ? 18.225 16.676 -9.403 1.00 88.38 147 THR A N 1
ATOM 1182 C CA . THR A 1 147 ? 16.864 16.868 -8.856 1.00 88.38 147 THR A CA 1
ATOM 1183 C C . THR A 1 147 ? 16.654 16.214 -7.488 1.00 88.38 147 THR A C 1
ATOM 1185 O O . THR A 1 147 ? 15.522 16.147 -7.007 1.00 88.38 147 THR A O 1
ATOM 1188 N N . PHE A 1 148 ? 17.696 15.650 -6.867 1.00 82.38 148 PHE A N 1
ATOM 1189 C CA . PHE A 1 148 ? 17.548 14.867 -5.639 1.00 82.38 148 PHE A CA 1
ATOM 1190 C C . PHE A 1 148 ? 16.991 15.697 -4.480 1.00 82.38 148 PHE A C 1
ATOM 1192 O O . PHE A 1 148 ? 16.030 15.260 -3.850 1.00 82.38 148 PHE A O 1
ATOM 1199 N N . GLN A 1 149 ? 17.550 16.886 -4.231 1.00 78.81 149 GLN A N 1
ATOM 1200 C CA . GLN A 1 149 ? 17.099 17.743 -3.131 1.00 78.81 149 GLN A CA 1
ATOM 1201 C C . GLN A 1 149 ? 15.674 18.239 -3.360 1.00 78.81 149 GLN A C 1
ATOM 1203 O O . GLN A 1 149 ? 14.831 18.065 -2.490 1.00 78.81 149 GLN A O 1
ATOM 1208 N N . TYR A 1 150 ? 15.364 18.717 -4.567 1.00 81.25 150 TYR A N 1
ATOM 1209 C CA . TYR A 1 150 ? 14.002 19.106 -4.936 1.00 81.25 150 TYR A CA 1
ATOM 1210 C C . TYR A 1 150 ? 12.983 17.982 -4.683 1.00 81.25 150 TYR A C 1
ATOM 1212 O O . TYR A 1 150 ? 11.971 18.186 -4.015 1.00 81.25 150 TYR A O 1
ATOM 1220 N N . ARG A 1 151 ? 13.274 16.757 -5.145 1.00 78.12 151 ARG A N 1
ATOM 1221 C CA . ARG A 1 151 ? 12.395 15.593 -4.935 1.00 78.12 151 ARG A CA 1
ATOM 1222 C C . ARG A 1 151 ? 12.288 15.183 -3.467 1.00 78.12 151 ARG A C 1
ATOM 1224 O O . ARG A 1 151 ? 11.260 14.642 -3.079 1.00 78.12 151 ARG A O 1
ATOM 1231 N N . ARG A 1 152 ? 13.327 15.417 -2.666 1.00 70.94 152 ARG A N 1
ATOM 1232 C CA . ARG A 1 152 ? 13.327 15.157 -1.224 1.00 70.94 152 ARG A CA 1
ATOM 1233 C C . ARG A 1 152 ? 12.484 16.190 -0.475 1.00 70.94 152 ARG A C 1
ATOM 1235 O O . ARG A 1 152 ? 11.639 15.792 0.316 1.00 70.94 152 ARG A O 1
ATOM 1242 N N . CYS A 1 153 ? 12.623 17.473 -0.803 1.00 71.19 153 CYS A N 1
ATOM 1243 C CA . CYS A 1 153 ? 11.788 18.539 -0.256 1.00 71.19 153 CYS A CA 1
ATOM 1244 C C . CYS A 1 153 ? 10.304 18.338 -0.585 1.00 71.19 153 CYS A C 1
ATOM 1246 O O . CYS A 1 153 ? 9.475 18.592 0.271 1.00 71.19 153 CYS A O 1
ATOM 1248 N N . LEU A 1 154 ? 9.950 17.820 -1.768 1.00 69.56 154 LEU A N 1
ATOM 1249 C CA . LEU A 1 154 ? 8.554 17.471 -2.082 1.00 69.56 154 LEU A CA 1
ATOM 1250 C C . LEU A 1 154 ? 7.962 16.388 -1.162 1.00 69.56 154 LEU A C 1
ATOM 1252 O O . LEU A 1 154 ? 6.748 16.319 -1.025 1.00 69.56 154 LEU A O 1
ATOM 1256 N N . ILE A 1 155 ? 8.796 15.522 -0.584 1.00 65.38 155 ILE A N 1
ATOM 1257 C CA . ILE A 1 155 ? 8.364 14.444 0.320 1.00 65.38 155 ILE A CA 1
ATOM 1258 C C . ILE A 1 155 ? 8.380 14.922 1.776 1.00 65.38 155 ILE A C 1
ATOM 1260 O O . ILE A 1 155 ? 7.537 14.509 2.566 1.00 65.38 155 ILE A O 1
ATOM 1264 N N . GLU A 1 156 ? 9.358 15.753 2.137 1.00 59.97 156 GLU A N 1
ATOM 1265 C CA . GLU A 1 156 ? 9.556 16.245 3.504 1.00 59.97 156 GLU A CA 1
ATOM 1266 C C . GLU A 1 156 ? 8.695 17.476 3.835 1.00 59.97 156 GLU A C 1
ATOM 1268 O O . GLU A 1 156 ? 8.388 17.677 5.005 1.00 59.97 156 GLU A O 1
ATOM 1273 N N . ASP A 1 157 ? 8.294 18.284 2.844 1.00 62.22 157 ASP A N 1
ATOM 1274 C CA . ASP A 1 157 ? 7.416 19.445 3.033 1.00 62.22 157 ASP A CA 1
ATOM 1275 C C . ASP A 1 157 ? 5.944 18.993 3.105 1.00 62.22 157 ASP A C 1
ATOM 1277 O O . ASP A 1 157 ? 5.385 18.576 2.081 1.00 62.22 157 ASP A O 1
ATOM 1281 N N . PRO A 1 158 ? 5.283 19.106 4.276 1.00 56.31 158 PRO A N 1
ATOM 1282 C CA . PRO A 1 158 ? 3.891 18.696 4.451 1.00 56.31 158 PRO A CA 1
ATOM 1283 C C . PRO A 1 158 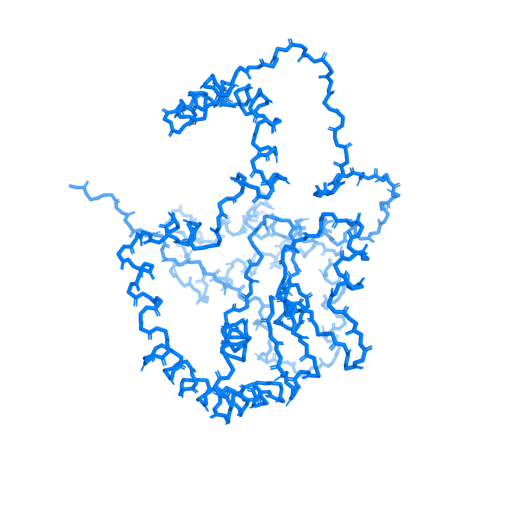? 2.917 19.448 3.537 1.00 56.31 158 PRO A C 1
ATOM 1285 O O . PRO A 1 158 ? 1.834 18.944 3.266 1.00 56.31 158 PRO A O 1
ATOM 1288 N N . ASN A 1 159 ? 3.293 20.636 3.045 1.00 58.28 159 ASN A N 1
ATOM 1289 C CA . ASN A 1 159 ? 2.451 21.451 2.167 1.00 58.28 159 ASN A CA 1
ATOM 1290 C C . ASN A 1 159 ? 2.637 21.125 0.676 1.00 58.28 159 ASN A C 1
ATOM 1292 O O . ASN A 1 159 ? 1.836 21.564 -0.149 1.00 58.28 159 ASN A O 1
ATOM 1296 N N . LYS A 1 160 ? 3.708 20.402 0.311 1.00 58.22 160 LYS A N 1
ATOM 1297 C CA . LYS A 1 160 ? 4.014 20.015 -1.081 1.00 58.22 160 LYS A CA 1
ATOM 1298 C C . LYS A 1 160 ? 3.883 18.515 -1.335 1.00 58.22 160 LYS A C 1
ATOM 1300 O O . LYS A 1 160 ? 3.744 18.117 -2.494 1.00 58.22 160 LYS A O 1
ATOM 1305 N N . CYS A 1 161 ? 3.930 17.694 -0.287 1.00 55.91 161 CYS A N 1
ATOM 1306 C CA . CYS A 1 161 ? 3.566 16.290 -0.369 1.00 55.91 161 CYS A CA 1
ATOM 1307 C C . CYS A 1 161 ? 2.062 16.221 -0.660 1.00 55.91 161 CYS A C 1
ATOM 1309 O O . CYS A 1 161 ? 1.258 16.770 0.089 1.00 55.91 161 CYS A O 1
ATOM 1311 N N . GLY A 1 162 ? 1.688 15.636 -1.801 1.00 55.56 162 GLY A N 1
ATOM 1312 C CA . GLY A 1 162 ? 0.285 15.544 -2.193 1.00 55.56 162 GLY A CA 1
ATOM 1313 C C . GLY A 1 162 ? -0.522 14.825 -1.117 1.00 55.56 162 GLY A C 1
ATOM 1314 O O . GLY A 1 162 ? -0.059 13.830 -0.558 1.00 55.56 162 GLY A O 1
ATOM 1315 N N . ASP A 1 163 ? -1.727 15.323 -0.850 1.00 65.88 163 ASP A N 1
ATOM 1316 C CA . ASP A 1 163 ? -2.684 14.634 0.011 1.00 65.88 163 ASP A CA 1
ATOM 1317 C C . ASP A 1 163 ? -2.878 13.183 -0.480 1.00 65.88 163 ASP A C 1
ATOM 1319 O O . ASP A 1 163 ? -2.785 12.896 -1.681 1.00 65.88 163 ASP A O 1
ATOM 1323 N N . ILE A 1 164 ? -3.157 12.262 0.441 1.00 65.25 164 ILE A N 1
ATOM 1324 C CA . ILE A 1 164 ? -3.428 10.847 0.171 1.00 65.25 164 ILE A CA 1
ATOM 1325 C C . ILE A 1 164 ? -4.480 10.713 -0.938 1.00 65.25 164 ILE A C 1
ATOM 1327 O O . ILE A 1 164 ? -4.343 9.866 -1.825 1.00 65.25 164 ILE A O 1
ATOM 1331 N N . GLU A 1 165 ? -5.488 11.589 -0.953 1.00 66.75 165 GLU A N 1
ATOM 1332 C CA . GLU A 1 165 ? -6.509 11.634 -2.004 1.00 66.75 165 GLU A CA 1
ATOM 1333 C C . GLU A 1 165 ? -5.941 11.968 -3.394 1.00 66.75 165 GLU A C 1
ATOM 1335 O O . GLU A 1 165 ? -6.336 11.370 -4.406 1.00 66.75 165 GLU A O 1
ATOM 1340 N N . GLN A 1 166 ? -4.984 12.897 -3.462 1.00 69.25 166 GLN A N 1
ATOM 1341 C CA . GLN A 1 166 ? -4.324 13.283 -4.708 1.00 69.25 166 GLN A CA 1
ATOM 1342 C C . GLN A 1 166 ? -3.422 12.162 -5.222 1.00 69.25 166 GLN A C 1
ATOM 1344 O O . GLN A 1 166 ? -3.434 11.867 -6.419 1.00 69.25 166 GLN A O 1
ATOM 1349 N N . GLU A 1 167 ? -2.687 11.490 -4.336 1.00 71.81 167 GLU A N 1
ATOM 1350 C CA . GLU A 1 167 ? -1.829 10.371 -4.729 1.00 71.81 167 GLU A CA 1
ATOM 1351 C C . GLU A 1 167 ? -2.665 9.155 -5.159 1.00 71.81 167 GLU A C 1
ATOM 1353 O O . GLU A 1 167 ? -2.375 8.527 -6.180 1.00 71.81 167 GLU A O 1
ATOM 1358 N N . PHE A 1 168 ? -3.780 8.871 -4.480 1.00 73.38 168 PHE A N 1
ATOM 1359 C CA . PHE A 1 168 ? -4.731 7.845 -4.912 1.00 73.38 168 PHE A CA 1
ATOM 1360 C C . PHE A 1 168 ? -5.324 8.171 -6.294 1.00 73.38 168 PHE A C 1
ATOM 1362 O O . PHE A 1 168 ? -5.402 7.310 -7.173 1.00 73.38 168 PHE A O 1
ATOM 1369 N N . THR A 1 169 ? -5.682 9.434 -6.536 1.00 78.06 169 THR A N 1
ATOM 1370 C CA . THR A 1 169 ? -6.124 9.931 -7.851 1.00 78.06 169 THR A CA 1
ATOM 1371 C C . THR A 1 169 ? -5.044 9.795 -8.918 1.00 78.06 169 THR A C 1
ATOM 1373 O O . THR A 1 169 ? -5.337 9.429 -10.055 1.00 78.06 169 THR A O 1
ATOM 1376 N N . ARG A 1 170 ? -3.783 10.037 -8.571 1.00 75.31 170 ARG A N 1
ATOM 1377 C CA . ARG A 1 170 ? -2.649 9.884 -9.482 1.00 75.31 170 ARG A CA 1
ATOM 1378 C C . ARG A 1 170 ? -2.386 8.423 -9.850 1.00 75.31 170 ARG A C 1
ATOM 1380 O O . ARG A 1 170 ? -2.035 8.148 -10.996 1.00 75.31 170 ARG A O 1
ATOM 1387 N N . LEU A 1 171 ? -2.553 7.501 -8.901 1.00 75.19 171 LEU A N 1
ATOM 1388 C CA . L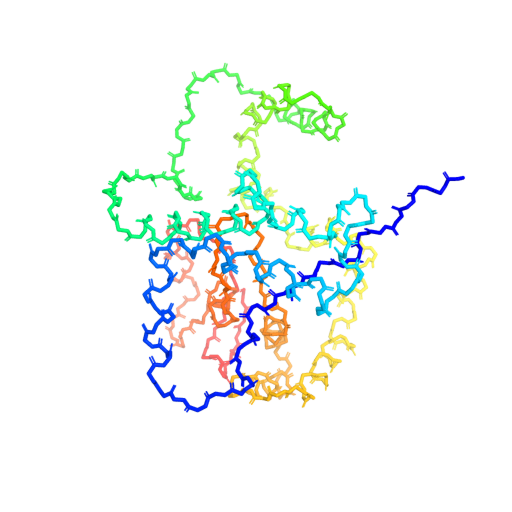EU A 1 171 ? -2.318 6.069 -9.101 1.00 75.19 171 LEU A CA 1
ATOM 1389 C C . LEU A 1 171 ? -3.430 5.391 -9.910 1.00 75.19 171 LEU A C 1
ATOM 1391 O O . LEU A 1 171 ? -3.138 4.560 -10.771 1.00 75.19 171 LEU A O 1
ATOM 1395 N N . PHE A 1 172 ? -4.692 5.738 -9.647 1.00 78.50 172 PHE A N 1
ATOM 1396 C CA . PHE A 1 172 ? -5.851 5.029 -10.206 1.00 78.50 172 PHE A CA 1
ATOM 1397 C C . PHE A 1 172 ? -6.676 5.859 -11.202 1.00 78.50 172 PHE A C 1
ATOM 1399 O O . PHE A 1 172 ? -7.484 5.299 -11.944 1.00 78.50 172 PHE A O 1
ATOM 1406 N N . GLY A 1 173 ? -6.439 7.170 -11.280 1.00 86.06 173 GLY A N 1
ATOM 1407 C CA . GLY A 1 173 ? -7.184 8.120 -12.106 1.00 86.06 173 GLY A CA 1
ATOM 1408 C C . GLY A 1 173 ? -8.445 8.644 -11.412 1.00 86.06 173 GLY A C 1
ATOM 1409 O O . GLY A 1 173 ? -9.162 7.896 -10.751 1.00 86.06 173 GLY A O 1
ATOM 1410 N N . GLY A 1 174 ? -8.774 9.925 -11.621 1.00 84.12 174 GLY A N 1
ATOM 1411 C CA . GLY A 1 174 ? -9.840 10.614 -10.871 1.00 84.12 174 GLY A CA 1
ATOM 1412 C C . GLY A 1 174 ? -11.221 9.960 -10.948 1.00 84.12 174 GLY A C 1
ATOM 1413 O O . GLY A 1 174 ? -11.917 9.881 -9.943 1.00 84.12 174 GLY A O 1
ATOM 1414 N N . VAL A 1 175 ? -11.599 9.407 -12.105 1.00 87.00 175 VAL A N 1
ATOM 1415 C CA . VAL A 1 175 ? -12.895 8.719 -12.270 1.00 87.00 175 VAL A CA 1
ATOM 1416 C C . VAL A 1 175 ? -12.971 7.445 -11.423 1.00 87.00 175 VAL A C 1
ATOM 1418 O O . VAL A 1 175 ? -14.009 7.153 -10.831 1.0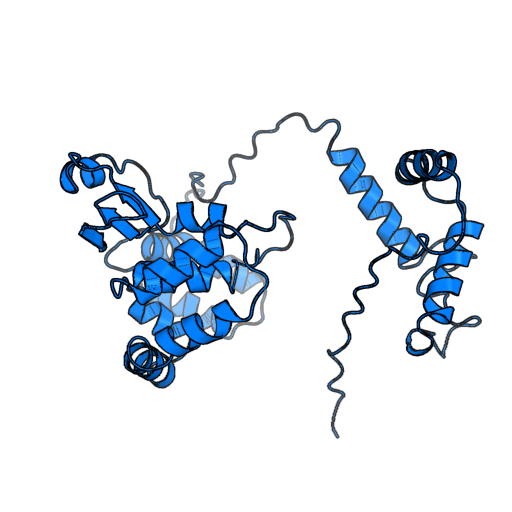0 87.00 175 VAL A O 1
ATOM 1421 N N . VAL A 1 176 ? -11.883 6.672 -11.371 1.00 86.25 176 VAL A N 1
ATOM 1422 C CA . VAL A 1 176 ? -11.832 5.425 -10.596 1.00 86.25 176 VAL A CA 1
ATOM 1423 C C . VAL A 1 176 ? -11.781 5.746 -9.111 1.00 86.25 176 VAL A C 1
ATOM 1425 O O . VAL A 1 176 ? -12.531 5.148 -8.343 1.00 86.25 176 VAL A O 1
ATOM 1428 N N . SER A 1 177 ? -10.955 6.718 -8.728 1.00 83.62 177 SER A N 1
ATOM 1429 C CA . SER A 1 177 ? -10.789 7.142 -7.342 1.00 83.62 177 SER A CA 1
ATOM 1430 C C . SER A 1 177 ? -12.084 7.698 -6.752 1.00 83.62 177 SER A C 1
ATOM 1432 O O . SER A 1 177 ? -12.524 7.217 -5.711 1.00 83.62 177 SER A O 1
ATOM 1434 N N . ALA A 1 178 ? -12.767 8.607 -7.456 1.00 86.31 178 ALA A N 1
ATOM 1435 C CA . ALA A 1 178 ? -14.045 9.162 -7.008 1.00 86.31 178 ALA A CA 1
ATOM 1436 C C . ALA A 1 178 ? -15.122 8.078 -6.859 1.00 86.31 178 ALA A C 1
ATOM 1438 O O . ALA A 1 178 ? -15.790 7.991 -5.832 1.00 86.31 178 ALA A O 1
ATOM 1439 N N . LYS A 1 179 ? -15.240 7.183 -7.849 1.00 90.06 179 LYS A N 1
ATOM 1440 C CA . LYS A 1 179 ? -16.198 6.071 -7.805 1.00 90.06 179 LYS A CA 1
ATOM 1441 C C . LYS A 1 179 ? -15.879 5.069 -6.696 1.00 90.06 179 LYS A C 1
ATOM 1443 O O . LYS A 1 179 ? -16.789 4.421 -6.181 1.00 90.06 179 LYS A O 1
ATOM 1448 N N . PHE A 1 180 ? -14.600 4.890 -6.365 1.00 86.06 180 PHE A N 1
ATOM 1449 C CA . PHE A 1 180 ? -14.191 4.052 -5.246 1.00 86.06 180 PHE A CA 1
ATOM 1450 C C . PHE A 1 180 ? -14.659 4.645 -3.921 1.00 86.06 180 PHE A C 1
ATOM 1452 O O . PHE A 1 180 ? -15.346 3.948 -3.182 1.00 86.06 180 PHE A O 1
ATOM 1459 N N . LEU A 1 181 ? -14.358 5.921 -3.674 1.00 84.50 181 LEU A N 1
ATOM 1460 C CA . LEU A 1 181 ? -14.750 6.625 -2.452 1.00 84.50 181 LEU A CA 1
ATOM 1461 C C . LEU A 1 181 ? -16.277 6.693 -2.300 1.00 84.50 181 LEU A C 1
ATOM 1463 O O . LEU A 1 181 ? -16.800 6.358 -1.243 1.00 84.50 181 LEU A O 1
ATOM 1467 N N . GLU A 1 182 ? -17.005 6.996 -3.378 1.00 89.19 182 GLU A N 1
ATOM 1468 C CA . GLU A 1 182 ? -18.477 7.019 -3.399 1.00 89.19 182 GLU A CA 1
ATOM 1469 C C . GLU A 1 182 ? -19.089 5.658 -3.018 1.00 89.19 182 GLU A C 1
ATOM 1471 O O . GLU A 1 182 ? -20.063 5.566 -2.267 1.00 89.19 182 GLU A O 1
ATOM 1476 N N . LYS A 1 183 ? -18.517 4.568 -3.543 1.00 89.19 183 LYS A N 1
ATOM 1477 C CA . LYS A 1 183 ? -19.035 3.208 -3.341 1.00 89.19 183 LYS A CA 1
ATOM 1478 C C . LYS A 1 183 ? -18.441 2.493 -2.137 1.00 89.19 183 LYS A C 1
ATOM 1480 O O . LYS A 1 183 ? -18.893 1.390 -1.817 1.00 89.19 183 LYS A O 1
ATOM 1485 N N . TRP A 1 184 ? -17.433 3.069 -1.490 1.00 86.12 184 TRP A N 1
ATOM 1486 C CA . TRP A 1 184 ? -16.778 2.471 -0.337 1.00 86.12 184 TRP A CA 1
ATOM 1487 C C . TRP A 1 184 ? -17.764 2.197 0.807 1.00 86.12 184 TRP A C 1
ATOM 1489 O O . TRP A 1 184 ? -17.948 1.013 1.114 1.00 86.12 184 TRP A O 1
ATOM 1499 N N . PRO A 1 185 ? -18.470 3.203 1.365 1.00 83.12 185 PRO A N 1
ATOM 1500 C CA . PRO A 1 185 ? -19.384 2.974 2.483 1.00 83.12 185 PRO A CA 1
ATOM 1501 C C . PRO A 1 185 ? -20.595 2.124 2.077 1.00 83.12 185 PRO A C 1
ATOM 1503 O O . PRO A 1 185 ? -21.052 1.292 2.848 1.00 83.12 185 PRO A O 1
ATOM 1506 N N . THR A 1 186 ? -21.083 2.270 0.842 1.00 83.50 186 THR A N 1
ATOM 1507 C CA . THR A 1 186 ? -22.373 1.699 0.416 1.00 83.50 186 THR A CA 1
ATOM 1508 C C . THR A 1 186 ? -22.288 0.304 -0.200 1.00 83.50 186 THR A C 1
ATOM 1510 O O . THR A 1 186 ? -23.274 -0.431 -0.191 1.00 83.50 186 THR A O 1
ATOM 1513 N N . ALA A 1 187 ? -21.144 -0.091 -0.763 1.00 85.81 187 ALA A N 1
ATOM 1514 C CA . ALA A 1 187 ? -21.029 -1.346 -1.505 1.00 85.81 187 ALA A CA 1
ATOM 1515 C C . ALA A 1 187 ? -19.748 -2.119 -1.188 1.00 85.81 187 ALA A C 1
ATOM 1517 O O . ALA A 1 187 ? -19.807 -3.316 -0.895 1.00 85.81 187 ALA A O 1
ATOM 1518 N N . PHE A 1 188 ? -18.581 -1.475 -1.268 1.00 85.69 188 PHE A N 1
ATOM 1519 C CA . PHE A 1 188 ? -17.310 -2.193 -1.154 1.00 85.69 188 PHE A CA 1
ATOM 1520 C C . PHE A 1 188 ? -17.013 -2.639 0.272 1.00 85.69 188 PHE A C 1
ATOM 1522 O O . PHE A 1 188 ? -16.585 -3.781 0.446 1.00 85.69 188 PHE A O 1
ATOM 1529 N N . LYS A 1 189 ? -17.314 -1.818 1.283 1.00 83.44 189 LYS A N 1
ATOM 1530 C CA . LYS A 1 189 ? -17.176 -2.201 2.692 1.00 83.44 189 LYS A CA 1
ATOM 1531 C C . LYS A 1 189 ? -18.032 -3.426 3.016 1.00 83.44 189 LYS A C 1
ATOM 1533 O O . LYS A 1 189 ? -17.494 -4.460 3.409 1.00 83.44 189 LYS A O 1
ATOM 1538 N N . HIS A 1 190 ? -19.335 -3.370 2.732 1.00 84.38 190 HIS A N 1
ATOM 1539 C CA . HIS A 1 190 ? -20.253 -4.493 2.965 1.00 84.38 190 HIS A CA 1
ATOM 1540 C C . HIS A 1 190 ? -19.835 -5.764 2.225 1.00 84.38 190 HIS A C 1
ATOM 1542 O O . HIS A 1 190 ? -19.869 -6.856 2.788 1.00 84.38 190 HIS A O 1
ATOM 1548 N N . LYS A 1 191 ? -19.394 -5.636 0.969 1.00 85.56 191 LYS A N 1
ATOM 1549 C CA . LYS A 1 191 ? -18.912 -6.781 0.196 1.00 85.56 191 LYS A CA 1
ATOM 1550 C C . LYS A 1 191 ? -17.633 -7.377 0.785 1.00 85.56 191 LYS A C 1
ATOM 1552 O O . LYS A 1 191 ? -17.506 -8.597 0.806 1.00 85.56 191 LYS A O 1
ATOM 1557 N N . THR A 1 192 ? -16.718 -6.542 1.274 1.00 84.00 192 THR A N 1
ATOM 1558 C CA . THR A 1 192 ? -15.474 -6.978 1.926 1.00 84.00 192 THR A CA 1
ATOM 1559 C C . THR A 1 192 ? -15.777 -7.778 3.192 1.00 84.00 192 THR A C 1
ATOM 1561 O O . THR A 1 192 ? -15.244 -8.872 3.358 1.00 84.00 192 THR A O 1
ATOM 1564 N N . ILE A 1 193 ? -16.700 -7.286 4.025 1.00 85.44 193 ILE A N 1
ATOM 1565 C CA . ILE A 1 193 ? -17.181 -7.975 5.231 1.00 85.44 193 ILE A CA 1
ATOM 1566 C C . ILE A 1 193 ? -17.883 -9.295 4.873 1.00 85.44 193 ILE A C 1
ATOM 1568 O O . ILE A 1 193 ? -17.611 -10.339 5.456 1.00 85.44 193 ILE A O 1
ATOM 1572 N N . ALA A 1 194 ? -18.772 -9.288 3.878 1.00 86.06 194 ALA A N 1
ATOM 1573 C CA . ALA A 1 194 ? -19.481 -10.498 3.467 1.00 86.06 194 ALA A CA 1
ATOM 1574 C C . ALA A 1 194 ? -18.523 -11.580 2.937 1.00 86.06 194 ALA A C 1
ATOM 1576 O O . ALA A 1 194 ? -18.715 -12.766 3.197 1.00 86.06 194 ALA A O 1
ATOM 1577 N N . GLN A 1 195 ? -17.486 -11.181 2.196 1.00 83.62 195 GLN A N 1
ATOM 1578 C CA . GLN A 1 195 ? -16.499 -12.105 1.638 1.00 83.62 195 GLN A CA 1
ATOM 1579 C C . GLN A 1 195 ? -15.524 -12.643 2.689 1.00 83.62 195 GLN A C 1
ATOM 1581 O O . GLN A 1 195 ? -15.119 -13.802 2.588 1.00 83.62 195 GLN A O 1
ATOM 1586 N N . SER A 1 196 ? -15.159 -11.851 3.700 1.00 83.00 196 SER A N 1
ATOM 1587 C CA . SER A 1 196 ? -14.239 -12.295 4.752 1.00 83.00 196 SER A CA 1
ATOM 1588 C C . SER A 1 196 ? -14.834 -13.395 5.636 1.00 83.00 196 SER A C 1
ATOM 1590 O O . SER A 1 196 ? -14.096 -14.281 6.062 1.00 83.00 196 SER A O 1
ATOM 1592 N N . LYS A 1 197 ? -16.163 -13.425 5.816 1.00 83.06 197 LYS A N 1
ATOM 1593 C CA . LYS A 1 197 ? -16.880 -14.502 6.530 1.00 83.06 197 LYS A CA 1
ATOM 1594 C C . LYS A 1 197 ? -16.688 -15.897 5.923 1.00 83.06 197 LYS A C 1
ATOM 1596 O O . LYS A 1 197 ? -16.861 -16.891 6.618 1.00 83.06 197 LYS A O 1
ATOM 1601 N N . GLY A 1 198 ? -16.350 -15.985 4.635 1.00 78.12 198 GLY A N 1
ATOM 1602 C CA . GLY A 1 198 ? -16.120 -17.255 3.938 1.00 78.12 198 GLY A CA 1
ATOM 1603 C C . GLY A 1 198 ? -14.692 -17.805 4.045 1.00 78.12 198 GLY A C 1
ATOM 1604 O O . GLY A 1 198 ? -14.407 -18.848 3.459 1.00 78.12 198 GLY A O 1
ATOM 1605 N N . LEU A 1 199 ? -13.779 -17.107 4.728 1.00 80.12 199 LEU A N 1
ATOM 1606 C CA . LEU A 1 199 ? -12.370 -17.499 4.852 1.00 80.12 199 LEU A CA 1
ATOM 1607 C C . LEU A 1 199 ? -12.119 -18.284 6.143 1.00 80.12 199 LEU A C 1
ATOM 1609 O O . LEU A 1 199 ? -12.843 -18.124 7.116 1.00 80.12 199 LEU A O 1
ATOM 1613 N N . HIS A 1 200 ? -11.068 -19.114 6.180 1.00 65.19 200 HIS A N 1
ATOM 1614 C CA . HIS A 1 200 ? -10.637 -19.767 7.424 1.00 65.19 200 HIS A CA 1
ATOM 1615 C C . HIS A 1 200 ? -10.312 -18.709 8.489 1.00 65.19 200 HIS A C 1
ATOM 1617 O O . HIS A 1 200 ? -9.404 -17.895 8.311 1.00 65.19 200 HIS A O 1
ATOM 1623 N N . LEU A 1 201 ? -11.067 -18.729 9.586 1.00 66.62 201 LEU A N 1
ATOM 1624 C CA . LEU A 1 201 ? -11.069 -17.663 10.576 1.00 66.62 201 LEU A CA 1
ATOM 1625 C C . LEU A 1 201 ? -9.971 -17.856 11.621 1.00 66.62 201 LEU A C 1
ATOM 1627 O O . LEU A 1 201 ? -10.025 -18.761 12.450 1.00 66.62 201 LEU A O 1
ATOM 1631 N N . SER A 1 202 ? -8.980 -16.967 11.591 1.00 75.38 202 SER A N 1
ATOM 1632 C CA . SER A 1 202 ? -8.156 -16.701 12.769 1.00 75.38 202 SER A CA 1
ATOM 1633 C C . SER A 1 202 ? -8.970 -15.903 13.793 1.00 75.38 202 SER A C 1
ATOM 1635 O O . SER A 1 202 ? -9.757 -15.046 13.388 1.00 75.38 202 SER A O 1
ATOM 1637 N N . GLN A 1 203 ? -8.679 -16.130 15.079 1.00 79.56 203 GLN A N 1
ATOM 1638 C CA . GLN A 1 203 ? -8.796 -15.173 16.190 1.00 79.56 203 GLN A CA 1
ATOM 1639 C C . GLN A 1 203 ? -9.101 -13.731 15.763 1.00 79.56 203 GLN A C 1
ATOM 1641 O O . GLN A 1 203 ? -10.223 -13.229 15.789 1.00 79.56 203 GLN A O 1
ATOM 1646 N N . ASP A 1 204 ? -8.027 -13.103 15.301 1.00 76.50 204 ASP A N 1
ATOM 1647 C CA . ASP A 1 204 ? -7.957 -11.679 14.995 1.00 76.50 204 ASP A CA 1
ATOM 1648 C C . ASP A 1 204 ? -8.851 -11.267 13.817 1.00 76.50 204 ASP A C 1
ATOM 1650 O O . ASP A 1 204 ? -9.325 -10.135 13.759 1.00 76.50 204 ASP A O 1
ATOM 1654 N N . LEU A 1 205 ? -9.084 -12.177 12.863 1.00 81.25 205 LEU A N 1
ATOM 1655 C CA . LEU A 1 205 ? -9.909 -11.891 11.690 1.00 81.25 205 LEU A CA 1
ATOM 1656 C C . LEU A 1 205 ? -11.396 -11.875 12.055 1.00 81.25 205 LEU A C 1
ATOM 1658 O O . LEU A 1 205 ? -12.118 -11.017 11.559 1.00 81.25 205 LEU A O 1
ATOM 1662 N N . GLN A 1 206 ? -11.842 -12.782 12.932 1.00 84.62 206 GLN A N 1
ATOM 1663 C CA . GLN A 1 206 ? -13.218 -12.772 13.439 1.00 84.62 206 GLN A CA 1
ATOM 1664 C C . GLN A 1 206 ? -13.494 -11.488 14.227 1.00 84.62 206 GLN A C 1
ATOM 1666 O O . GLN A 1 206 ? -14.495 -10.826 13.974 1.00 84.62 206 GLN A O 1
ATOM 1671 N N . GLU A 1 207 ? -12.572 -11.084 15.107 1.00 82.69 207 GLU A N 1
ATOM 1672 C CA . GLU A 1 207 ? -12.729 -9.846 15.881 1.00 82.69 207 GLU A CA 1
ATOM 1673 C C . GLU A 1 207 ? -12.839 -8.603 14.979 1.00 82.69 207 GLU A C 1
ATOM 1675 O O . GLU A 1 207 ? -13.641 -7.711 15.253 1.00 82.69 207 GLU A O 1
ATOM 1680 N N . LEU A 1 208 ? -12.073 -8.544 13.882 1.00 83.38 208 LEU A N 1
ATOM 1681 C CA . LEU A 1 208 ? -12.158 -7.448 12.908 1.00 83.38 208 LEU A CA 1
ATOM 1682 C C . LEU A 1 208 ? -13.471 -7.448 12.116 1.00 83.38 208 LEU A C 1
ATOM 1684 O O . LEU A 1 208 ? -13.984 -6.374 11.806 1.00 83.38 208 LEU A O 1
ATOM 1688 N N . ILE A 1 209 ? -14.010 -8.625 11.786 1.00 86.31 209 ILE A N 1
ATOM 1689 C CA . ILE A 1 209 ? -15.312 -8.749 11.117 1.00 86.31 209 ILE A CA 1
ATOM 1690 C C . ILE A 1 209 ? -16.412 -8.232 12.041 1.00 86.31 209 ILE A C 1
ATOM 1692 O O . ILE A 1 209 ? -17.185 -7.370 11.630 1.00 86.31 209 ILE A O 1
ATOM 1696 N N . ASP A 1 210 ? -16.430 -8.686 13.294 1.00 83.81 210 ASP A N 1
ATOM 1697 C CA . ASP A 1 210 ? -17.437 -8.279 14.276 1.00 83.81 210 ASP A CA 1
ATOM 1698 C C . ASP A 1 210 ? -17.367 -6.765 14.545 1.00 83.81 210 ASP A C 1
ATOM 1700 O O . ASP A 1 210 ? -18.394 -6.085 14.597 1.00 83.81 210 ASP A O 1
ATOM 1704 N N . ALA A 1 211 ? -16.154 -6.209 14.646 1.00 81.00 211 ALA A N 1
ATOM 1705 C CA . ALA A 1 211 ? -15.939 -4.772 14.812 1.00 81.00 211 ALA A CA 1
ATOM 1706 C C . ALA A 1 211 ? -16.412 -3.957 13.595 1.00 81.00 211 ALA A C 1
ATOM 1708 O O . ALA A 1 211 ? -17.024 -2.900 13.759 1.00 81.00 211 ALA A O 1
ATOM 1709 N N . ALA A 1 212 ? -16.160 -4.447 12.377 1.00 81.56 212 ALA A N 1
ATOM 1710 C CA . ALA A 1 212 ? -16.593 -3.789 11.147 1.00 81.56 212 ALA A CA 1
ATOM 1711 C C . ALA A 1 212 ? -18.122 -3.823 10.955 1.00 81.56 212 ALA A C 1
ATOM 1713 O O . ALA A 1 212 ? -18.656 -2.950 10.271 1.00 81.56 212 ALA A O 1
ATOM 1714 N N . GLU A 1 213 ? -18.817 -4.799 11.549 1.00 78.50 213 GLU A N 1
ATOM 1715 C CA . GLU A 1 213 ? -20.281 -4.933 11.487 1.00 78.50 213 GLU A CA 1
ATOM 1716 C C . GLU A 1 213 ? -21.022 -4.170 12.580 1.00 78.50 213 GLU A C 1
ATOM 1718 O O . GLU A 1 213 ? -22.121 -3.676 12.342 1.00 78.50 213 GLU A O 1
ATOM 1723 N N . SER A 1 214 ? -20.447 -4.096 13.778 1.00 70.75 214 SER A N 1
ATOM 1724 C CA . SER A 1 214 ? -21.171 -3.648 14.966 1.00 70.75 214 SER A CA 1
ATOM 1725 C C . SER A 1 214 ? -21.224 -2.116 15.108 1.00 70.75 214 SER A C 1
ATOM 1727 O O . SER A 1 214 ? -22.246 -1.591 15.542 1.00 70.75 214 SER A O 1
ATOM 1729 N N . TRP A 1 215 ? -20.167 -1.384 14.715 1.00 58.50 215 TRP A N 1
ATOM 1730 C CA . TRP A 1 215 ? -20.046 0.068 14.990 1.00 58.50 215 TRP A CA 1
ATOM 1731 C C . TRP A 1 215 ? -19.654 0.935 13.779 1.00 58.50 215 TRP A C 1
ATOM 1733 O O . TRP A 1 215 ? -19.220 2.066 13.949 1.00 58.50 215 TRP A O 1
ATOM 1743 N N . ASP A 1 216 ? -19.781 0.435 12.549 1.00 61.28 216 ASP A N 1
ATOM 1744 C CA . ASP A 1 216 ? -19.442 1.169 11.313 1.00 61.28 216 ASP A CA 1
ATOM 1745 C C . ASP A 1 216 ? -18.032 1.813 11.294 1.00 61.28 216 ASP A C 1
ATOM 1747 O O . ASP A 1 216 ? -17.768 2.724 10.514 1.00 61.28 216 ASP A O 1
ATOM 1751 N N . HIS A 1 217 ? -17.057 1.313 12.064 1.00 70.88 217 HIS A N 1
ATOM 1752 C CA . HIS A 1 217 ? -15.712 1.898 12.056 1.00 70.88 217 HIS A CA 1
ATOM 1753 C C . HIS A 1 217 ? -15.016 1.646 10.712 1.00 70.88 217 HIS A C 1
ATOM 1755 O O . HIS A 1 217 ? -14.609 0.528 10.389 1.00 70.88 217 HIS A O 1
ATOM 1761 N N . GLU A 1 218 ? -14.854 2.702 9.916 1.00 77.38 218 GLU A N 1
ATOM 1762 C CA . GLU A 1 218 ? -14.079 2.708 8.667 1.00 77.38 218 GLU A CA 1
ATOM 1763 C C . GLU A 1 218 ? -12.684 2.114 8.871 1.00 77.38 218 GLU A C 1
ATOM 1765 O O . GLU A 1 218 ? -12.214 1.320 8.057 1.00 77.38 218 GLU A O 1
ATOM 1770 N N . LEU A 1 219 ? -12.092 2.393 10.032 1.00 82.25 219 LEU A N 1
ATOM 1771 C CA . LEU A 1 219 ? -10.819 1.849 10.475 1.00 82.25 219 LEU A CA 1
ATOM 1772 C C . LEU A 1 219 ? -10.810 0.316 10.557 1.00 82.25 219 LEU A C 1
ATOM 1774 O O . LEU A 1 219 ? -9.863 -0.311 10.092 1.00 82.25 219 LEU A O 1
ATOM 1778 N N . ALA A 1 220 ? -11.874 -0.311 11.069 1.00 81.88 220 ALA A N 1
ATOM 1779 C CA . ALA A 1 220 ? -11.988 -1.770 11.087 1.00 81.88 220 ALA A CA 1
ATOM 1780 C C . ALA A 1 220 ? -12.082 -2.338 9.662 1.00 81.88 220 ALA A C 1
ATOM 1782 O O . ALA A 1 220 ? -11.484 -3.371 9.372 1.00 81.88 220 ALA A O 1
ATOM 1783 N N . GLY A 1 221 ? -12.754 -1.631 8.747 1.00 84.44 221 GLY A N 1
ATOM 1784 C CA . GLY A 1 221 ? -12.778 -1.973 7.321 1.00 84.44 221 GLY A CA 1
ATOM 1785 C C . GLY A 1 221 ? -11.401 -1.871 6.652 1.00 84.44 221 GLY A C 1
ATOM 1786 O O . GLY A 1 221 ? -11.026 -2.757 5.883 1.00 84.44 221 GLY A O 1
ATOM 1787 N N . ILE A 1 222 ? -10.621 -0.835 6.976 1.00 83.75 222 ILE A N 1
ATOM 1788 C CA . ILE A 1 222 ? -9.242 -0.652 6.492 1.00 83.75 222 ILE A CA 1
ATOM 1789 C C . ILE A 1 222 ? -8.328 -1.758 7.034 1.00 83.75 222 ILE A C 1
ATOM 1791 O O . ILE A 1 222 ? -7.581 -2.374 6.273 1.00 83.75 222 ILE A O 1
ATOM 1795 N N . LEU A 1 223 ? -8.416 -2.066 8.330 1.00 84.69 223 LEU A N 1
ATOM 1796 C CA . LEU A 1 223 ? -7.660 -3.158 8.944 1.00 84.69 223 LEU A CA 1
ATOM 1797 C C . LEU A 1 223 ? -8.072 -4.518 8.369 1.00 84.69 223 LEU A C 1
ATOM 1799 O O . LEU A 1 223 ? -7.216 -5.351 8.078 1.00 84.69 223 LEU A O 1
ATOM 1803 N N . LEU A 1 224 ? -9.362 -4.732 8.106 1.00 85.75 224 LEU A N 1
ATOM 1804 C CA . LEU A 1 224 ? -9.842 -5.934 7.431 1.00 85.75 224 LEU A CA 1
ATOM 1805 C C . LEU A 1 224 ? -9.228 -6.061 6.028 1.00 85.75 224 LEU A C 1
ATOM 1807 O O . LEU A 1 224 ? -8.714 -7.125 5.688 1.00 85.75 224 LEU A O 1
ATOM 1811 N N . LEU A 1 225 ? -9.193 -4.983 5.235 1.00 85.88 225 LEU A N 1
ATOM 1812 C CA . LEU A 1 225 ? -8.503 -4.982 3.939 1.00 85.88 225 LEU A CA 1
ATOM 1813 C C . LEU A 1 225 ? -7.010 -5.294 4.071 1.00 85.88 225 LEU A C 1
ATOM 1815 O O . LEU A 1 225 ? -6.491 -6.071 3.274 1.00 85.88 225 LEU A O 1
ATOM 1819 N N . LEU A 1 226 ? -6.332 -4.741 5.078 1.00 85.00 226 LEU A N 1
ATOM 1820 C CA . LEU A 1 226 ? -4.917 -5.006 5.342 1.00 85.00 226 LEU A CA 1
ATOM 1821 C C . LEU A 1 226 ? -4.655 -6.490 5.643 1.00 85.00 226 LEU A C 1
ATOM 1823 O O . LEU A 1 22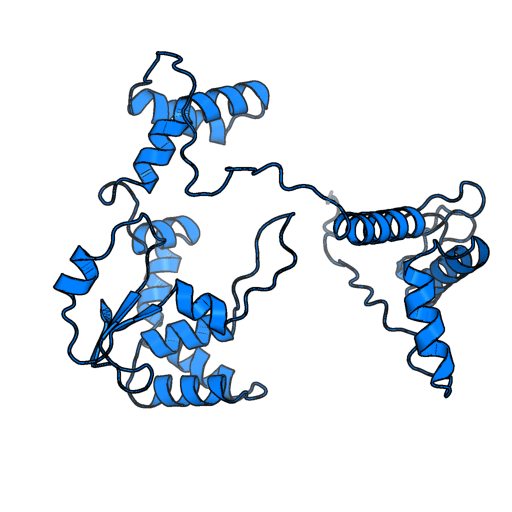6 ? -3.642 -7.047 5.221 1.00 85.00 226 LEU A O 1
ATOM 1827 N N . HIS A 1 227 ? -5.582 -7.145 6.344 1.00 80.38 227 HIS A N 1
ATOM 1828 C CA . HIS A 1 227 ? -5.520 -8.578 6.623 1.00 80.38 227 HIS A CA 1
ATOM 1829 C C . HIS A 1 227 ? -5.817 -9.443 5.389 1.00 80.38 227 HIS A C 1
ATOM 1831 O O . HIS A 1 227 ? -5.191 -10.490 5.213 1.00 80.38 227 HIS A O 1
ATOM 1837 N N . LEU A 1 228 ? -6.738 -9.012 4.523 1.00 83.06 228 LEU A N 1
ATOM 1838 C CA . LEU A 1 228 ? -7.090 -9.715 3.283 1.00 83.06 228 LEU A CA 1
ATOM 1839 C C . LEU A 1 228 ? -6.040 -9.526 2.179 1.00 83.06 228 LEU A C 1
ATOM 1841 O O . LEU A 1 228 ? -5.837 -10.411 1.346 1.00 83.06 228 LEU A O 1
ATOM 1845 N N . ILE A 1 229 ? -5.372 -8.373 2.176 1.00 79.19 229 ILE A N 1
ATOM 1846 C CA . ILE A 1 229 ? -4.386 -7.951 1.183 1.00 79.19 229 ILE A CA 1
ATOM 1847 C C . ILE A 1 229 ? -3.124 -7.492 1.931 1.00 79.19 229 ILE A C 1
ATOM 1849 O O . ILE A 1 229 ? -2.817 -6.298 1.968 1.00 79.19 229 ILE A O 1
ATOM 1853 N N . PRO A 1 230 ? -2.377 -8.424 2.555 1.00 68.56 230 PRO A N 1
ATOM 1854 C CA . PRO A 1 230 ? -1.183 -8.058 3.298 1.00 68.56 230 PRO A CA 1
ATOM 1855 C C . PRO A 1 230 ? -0.171 -7.378 2.368 1.00 68.56 230 PRO A C 1
ATOM 1857 O O . PRO A 1 230 ? 0.002 -7.816 1.222 1.00 68.56 230 PRO A O 1
ATOM 1860 N N . PRO A 1 231 ? 0.525 -6.331 2.845 1.00 66.12 231 PRO A N 1
ATOM 1861 C CA . PRO A 1 231 ? 1.445 -5.563 2.025 1.00 66.12 231 PRO A CA 1
ATOM 1862 C C . PRO A 1 231 ? 2.536 -6.479 1.476 1.00 66.12 231 PRO A C 1
ATOM 1864 O O . PRO A 1 231 ? 3.314 -7.100 2.207 1.00 66.12 231 PRO A O 1
ATOM 1867 N N . VAL A 1 232 ? 2.582 -6.585 0.151 1.00 59.38 232 VAL A N 1
ATOM 1868 C CA . VAL A 1 232 ? 3.609 -7.359 -0.533 1.00 59.38 232 VAL A CA 1
ATOM 1869 C C . VAL A 1 232 ? 4.892 -6.541 -0.489 1.00 59.38 232 VAL A C 1
ATOM 1871 O O . VAL A 1 232 ? 4.917 -5.397 -0.931 1.00 59.38 232 VAL A O 1
ATOM 1874 N N . ALA A 1 233 ? 5.973 -7.118 0.039 1.00 54.25 233 ALA A N 1
ATOM 1875 C CA . ALA A 1 233 ? 7.278 -6.471 0.012 1.00 54.25 233 ALA A CA 1
ATOM 1876 C C . ALA A 1 233 ? 7.737 -6.295 -1.447 1.00 54.25 233 ALA A C 1
ATOM 1878 O O . ALA A 1 233 ? 8.279 -7.219 -2.060 1.00 54.25 233 ALA A O 1
ATOM 1879 N N . GLU A 1 234 ? 7.528 -5.112 -2.020 1.00 46.66 234 GLU A N 1
ATOM 1880 C CA . GLU A 1 234 ? 8.144 -4.744 -3.286 1.00 46.66 234 GLU A CA 1
ATOM 1881 C C . GLU A 1 234 ? 9.630 -4.454 -3.053 1.00 46.66 234 GLU A C 1
ATOM 1883 O O . GLU A 1 234 ? 10.027 -3.447 -2.473 1.00 46.66 234 GLU A O 1
ATOM 1888 N N . GLY A 1 235 ? 10.492 -5.378 -3.477 1.00 48.28 235 GLY A N 1
ATOM 1889 C CA . GLY A 1 235 ? 11.932 -5.142 -3.462 1.00 48.28 235 GLY A CA 1
ATOM 1890 C C . GLY A 1 235 ? 12.770 -6.407 -3.567 1.00 48.28 235 GLY A C 1
ATOM 1891 O O . GLY A 1 235 ? 12.545 -7.401 -2.882 1.00 48.28 235 GLY A O 1
ATOM 1892 N N . ARG A 1 236 ? 13.827 -6.354 -4.387 1.00 48.50 236 ARG A N 1
ATOM 1893 C CA . ARG A 1 236 ? 14.757 -7.472 -4.653 1.00 48.50 236 ARG A CA 1
ATOM 1894 C C . ARG A 1 236 ? 15.560 -7.970 -3.429 1.00 48.50 236 ARG A C 1
ATOM 1896 O O . ARG A 1 236 ? 16.386 -8.861 -3.609 1.00 48.50 236 ARG A O 1
ATOM 1903 N N . LYS A 1 237 ? 15.397 -7.412 -2.217 1.00 51.00 237 LYS A N 1
ATOM 1904 C CA . LYS A 1 237 ? 16.337 -7.638 -1.094 1.00 51.00 237 LYS A CA 1
ATOM 1905 C C . LYS A 1 237 ? 15.754 -7.932 0.297 1.00 51.00 237 LYS A C 1
ATOM 1907 O O . LYS A 1 237 ? 16.540 -8.020 1.235 1.00 51.00 237 LYS A O 1
ATOM 1912 N N . ARG A 1 238 ? 14.445 -8.139 0.481 1.00 54.19 238 ARG A N 1
ATOM 1913 C CA . ARG A 1 238 ? 13.909 -8.523 1.806 1.00 54.19 238 ARG A CA 1
ATOM 1914 C C . ARG A 1 238 ? 13.004 -9.754 1.714 1.00 54.19 238 ARG A C 1
ATOM 1916 O O . ARG A 1 238 ? 11.892 -9.636 1.215 1.00 54.19 238 ARG A O 1
ATOM 1923 N N . PRO A 1 239 ? 13.430 -10.932 2.205 1.00 45.03 239 PRO A N 1
ATOM 1924 C CA . PRO A 1 239 ? 12.563 -12.092 2.351 1.00 45.03 239 PRO A CA 1
ATOM 1925 C C . PRO A 1 239 ? 11.868 -12.031 3.719 1.00 45.03 239 PRO A C 1
ATOM 1927 O O . PRO A 1 239 ? 11.988 -12.946 4.524 1.00 45.03 239 PRO A O 1
ATOM 1930 N N . GLY A 1 240 ? 11.201 -10.919 4.015 1.00 54.47 240 GLY A N 1
ATOM 1931 C CA . GLY A 1 240 ? 10.340 -10.792 5.185 1.00 54.47 240 GLY A CA 1
ATOM 1932 C C . GLY A 1 240 ? 8.949 -10.467 4.683 1.00 54.47 240 GLY A C 1
ATOM 1933 O O . GLY A 1 240 ? 8.712 -9.337 4.269 1.00 54.47 240 GLY A O 1
ATOM 1934 N N . LYS A 1 241 ? 8.052 -11.458 4.652 1.00 63.12 241 LYS A N 1
ATOM 1935 C CA . LYS A 1 241 ? 6.622 -11.174 4.503 1.00 63.12 241 LYS A CA 1
ATOM 1936 C C . LYS A 1 241 ? 6.227 -10.394 5.756 1.00 63.12 241 LYS A C 1
ATOM 1938 O O . LYS A 1 241 ? 6.297 -10.955 6.846 1.00 63.12 241 LYS A O 1
ATOM 1943 N N . MET A 1 242 ? 5.911 -9.109 5.618 1.00 70.69 242 MET A N 1
ATOM 1944 C CA . MET A 1 242 ? 5.350 -8.349 6.730 1.00 70.69 242 MET A CA 1
ATOM 1945 C C . MET A 1 242 ? 3.994 -8.977 7.057 1.00 70.69 242 MET A C 1
ATOM 1947 O O . MET A 1 242 ? 3.173 -9.158 6.158 1.00 70.69 242 MET A O 1
ATOM 1951 N N . SER A 1 243 ? 3.792 -9.409 8.304 1.00 77.88 243 SER A N 1
ATOM 1952 C CA . SER A 1 243 ? 2.486 -9.906 8.730 1.00 77.88 243 SER A CA 1
ATOM 1953 C C . SER A 1 243 ? 1.486 -8.754 8.728 1.00 77.88 243 SER A C 1
ATOM 1955 O O . SER A 1 243 ? 1.873 -7.599 8.911 1.00 77.88 243 SER A O 1
ATOM 1957 N N . ALA A 1 244 ? 0.201 -9.070 8.572 1.00 77.31 244 ALA A N 1
ATOM 1958 C CA . ALA A 1 244 ? -0.862 -8.074 8.691 1.00 77.31 244 ALA A CA 1
ATOM 1959 C C . ALA A 1 244 ? -0.807 -7.346 10.049 1.00 77.31 244 ALA A C 1
ATOM 1961 O O . ALA A 1 244 ? -0.912 -6.128 10.090 1.00 77.31 244 ALA A O 1
ATOM 1962 N N . SER A 1 245 ? -0.489 -8.066 11.131 1.00 76.94 245 SER A N 1
ATOM 1963 C CA . SER A 1 245 ? -0.307 -7.491 12.471 1.00 76.94 245 SER A CA 1
ATOM 1964 C C . SER A 1 245 ? 0.879 -6.527 12.588 1.00 76.94 245 SER A C 1
ATOM 1966 O O . SER A 1 245 ? 0.807 -5.539 13.308 1.00 76.94 245 SER A O 1
ATOM 1968 N N . MET A 1 246 ? 1.987 -6.782 11.883 1.00 79.75 246 MET A N 1
ATOM 1969 C CA . MET A 1 246 ? 3.103 -5.833 11.843 1.00 79.75 246 MET A CA 1
ATOM 1970 C C . MET A 1 246 ? 2.763 -4.624 10.975 1.00 79.75 246 MET A C 1
ATOM 1972 O O . MET A 1 246 ? 3.152 -3.512 11.311 1.00 79.75 246 MET A O 1
ATOM 1976 N N . ALA A 1 247 ? 2.034 -4.838 9.880 1.00 82.56 247 ALA A N 1
ATOM 1977 C CA . ALA A 1 247 ? 1.572 -3.760 9.020 1.00 82.56 247 ALA A CA 1
ATOM 1978 C C . ALA A 1 247 ? 0.594 -2.829 9.750 1.00 82.56 247 ALA A C 1
ATOM 1980 O O . ALA A 1 247 ? 0.679 -1.620 9.579 1.00 82.56 247 ALA A O 1
ATOM 1981 N N . GLU A 1 248 ? -0.277 -3.373 10.602 1.00 85.25 248 GLU A N 1
ATOM 1982 C CA . GLU A 1 248 ? -1.210 -2.598 11.425 1.00 85.25 248 GLU A CA 1
ATOM 1983 C C . GLU A 1 248 ? -0.477 -1.546 12.266 1.00 85.25 248 GLU A C 1
ATOM 1985 O O . GLU A 1 248 ? -0.843 -0.377 12.218 1.00 85.25 248 GLU A O 1
ATOM 1990 N N . ASN A 1 249 ? 0.625 -1.921 12.924 1.00 82.81 249 ASN A N 1
ATOM 1991 C CA . ASN A 1 249 ? 1.429 -1.003 13.745 1.00 82.81 249 ASN A CA 1
ATOM 1992 C C . ASN A 1 249 ? 2.084 0.142 12.951 1.00 82.81 249 ASN A C 1
ATOM 1994 O O . ASN A 1 249 ? 2.575 1.099 13.545 1.00 82.81 249 ASN A O 1
ATOM 1998 N N . HIS A 1 250 ? 2.153 0.023 11.624 1.00 79.38 250 HIS A N 1
ATOM 1999 C CA . HIS A 1 250 ? 2.646 1.080 10.742 1.00 79.38 250 HIS A CA 1
ATOM 2000 C C . HIS A 1 250 ? 1.525 1.962 10.190 1.00 79.38 250 HIS A C 1
ATOM 2002 O O . HIS A 1 250 ? 1.808 3.067 9.742 1.00 79.38 250 HIS A O 1
ATOM 2008 N N . VAL A 1 251 ? 0.282 1.479 10.205 1.00 81.56 251 VAL A N 1
ATOM 2009 C CA . VAL A 1 251 ? -0.881 2.183 9.652 1.00 81.56 251 VAL A CA 1
ATOM 2010 C C . VAL A 1 251 ? -1.659 2.904 10.746 1.00 81.56 251 VAL A C 1
ATOM 2012 O O . VAL A 1 251 ? -2.163 3.991 10.492 1.00 81.56 251 VAL A O 1
ATOM 2015 N N . VAL A 1 252 ? -1.760 2.327 11.947 1.00 85.00 252 VAL A N 1
ATOM 2016 C CA . VAL A 1 252 ? -2.591 2.848 13.039 1.00 85.00 252 VAL A CA 1
ATOM 2017 C C . VAL A 1 252 ? -1.821 2.841 14.353 1.00 85.00 252 VAL A C 1
ATOM 2019 O O . VAL A 1 252 ? -1.206 1.841 14.727 1.00 85.00 252 VAL A O 1
ATOM 2022 N N . MET A 1 253 ? -1.911 3.941 15.091 1.00 86.19 253 MET A N 1
ATOM 2023 C CA . MET A 1 253 ? -1.445 4.050 16.463 1.00 86.19 253 MET A CA 1
ATOM 2024 C C . MET A 1 253 ? -2.632 4.246 17.401 1.00 86.19 253 MET A C 1
ATOM 2026 O O . MET A 1 253 ? -3.405 5.185 17.243 1.00 86.19 253 MET A O 1
ATOM 2030 N N . PHE A 1 254 ? -2.763 3.369 18.394 1.00 84.38 254 PHE A N 1
ATOM 2031 C CA . PHE A 1 254 ? -3.827 3.455 19.391 1.00 84.38 254 PHE A CA 1
ATOM 2032 C C . PHE A 1 254 ? -3.358 4.258 20.607 1.00 84.38 254 PHE A C 1
ATOM 2034 O O . PHE A 1 254 ? -2.487 3.811 21.362 1.00 84.38 254 PHE A O 1
ATOM 2041 N N . LEU A 1 255 ? -3.943 5.436 20.807 1.00 83.25 255 LEU A N 1
ATOM 2042 C CA . LEU A 1 255 ? -3.699 6.291 21.959 1.00 83.25 255 LEU A CA 1
ATOM 2043 C C . LEU A 1 255 ? -4.518 5.784 23.151 1.00 83.25 255 LEU A C 1
ATOM 2045 O O . LEU A 1 255 ? -5.741 5.652 23.079 1.00 83.25 255 LEU A O 1
ATOM 2049 N N . LYS A 1 256 ? -3.853 5.490 24.273 1.00 80.31 256 LYS A N 1
ATOM 2050 C CA . LYS A 1 256 ? -4.551 5.040 25.487 1.00 80.31 256 LYS A CA 1
ATOM 2051 C C . LYS A 1 256 ? -5.426 6.165 26.038 1.00 80.31 256 LYS A C 1
ATOM 2053 O O . LYS A 1 256 ? -4.989 7.315 26.090 1.00 80.31 256 LYS A O 1
ATOM 2058 N N . THR A 1 257 ? -6.615 5.809 26.521 1.00 74.44 257 THR A N 1
ATOM 2059 C CA . THR A 1 257 ? -7.542 6.730 27.190 1.00 74.44 257 THR A CA 1
ATOM 2060 C C . THR A 1 257 ? -6.818 7.516 28.288 1.00 74.44 257 THR A C 1
ATOM 2062 O O . THR A 1 257 ? -6.142 6.920 29.127 1.00 74.44 257 THR A O 1
ATOM 2065 N N . GLY A 1 258 ? -6.946 8.845 28.264 1.00 73.62 258 GLY A N 1
ATOM 2066 C CA . GLY A 1 258 ? -6.300 9.755 29.217 1.00 73.62 258 GLY A CA 1
ATOM 2067 C C . GLY A 1 258 ? -5.013 10.429 28.728 1.00 73.62 258 GLY A C 1
ATOM 2068 O O . GLY A 1 258 ? -4.502 11.279 29.446 1.00 73.62 258 GLY A O 1
ATOM 2069 N N . ASN A 1 259 ? -4.507 10.101 27.534 1.00 78.19 259 ASN A N 1
ATOM 2070 C CA . ASN A 1 259 ? -3.437 10.878 26.891 1.00 78.19 259 ASN A CA 1
ATOM 2071 C C . ASN A 1 259 ? -4.038 11.937 25.962 1.00 78.19 259 ASN A C 1
ATOM 2073 O O . ASN A 1 259 ? -5.034 11.667 25.284 1.00 78.19 259 ASN A O 1
ATOM 2077 N N . SER A 1 260 ? -3.427 13.121 25.909 1.00 82.19 260 SER A N 1
ATOM 2078 C CA . SER A 1 260 ? -3.850 14.180 24.992 1.00 82.19 260 SER A CA 1
ATOM 2079 C C . SER A 1 260 ? -3.321 13.932 23.578 1.00 82.19 260 SER A C 1
ATOM 2081 O O . SER A 1 260 ? -2.155 13.580 23.390 1.00 82.19 260 SER A O 1
ATOM 2083 N N . VAL A 1 261 ? -4.163 14.175 22.568 1.00 83.06 261 VAL A N 1
ATOM 2084 C CA . VAL A 1 261 ? -3.738 14.186 21.156 1.00 83.06 261 VAL A CA 1
ATOM 2085 C C . VAL A 1 261 ? -2.632 15.220 20.945 1.00 83.06 261 VAL A C 1
ATOM 2087 O O . VAL A 1 261 ? -1.659 14.931 20.258 1.00 83.06 261 VAL A O 1
ATOM 2090 N N . GLN A 1 262 ? -2.726 16.389 21.587 1.00 82.00 262 GLN A N 1
ATOM 2091 C CA . GLN A 1 262 ? -1.716 17.440 21.454 1.00 82.00 262 GLN A CA 1
ATOM 2092 C C . GLN A 1 262 ? -0.368 17.019 22.051 1.00 82.00 262 GLN A C 1
ATOM 2094 O O . GLN A 1 262 ? 0.658 17.192 21.408 1.00 82.00 262 GLN A O 1
ATOM 2099 N N . GLU A 1 263 ? -0.370 16.391 23.231 1.00 83.31 263 GLU A N 1
ATOM 2100 C CA . GLU A 1 263 ? 0.858 15.858 23.844 1.00 83.31 263 GLU A CA 1
ATOM 2101 C C . GLU A 1 263 ? 1.506 14.788 22.960 1.00 83.31 263 GLU A C 1
ATOM 2103 O O . GLU A 1 263 ? 2.731 14.721 22.855 1.00 83.31 263 GLU A O 1
ATOM 2108 N N . HIS A 1 264 ? 0.685 13.962 22.300 1.00 82.69 264 HIS A N 1
ATOM 2109 C CA . HIS A 1 264 ? 1.170 12.991 21.328 1.00 82.69 264 HIS A CA 1
ATOM 2110 C C . HIS A 1 264 ? 1.831 13.676 20.132 1.00 82.69 264 HIS A C 1
ATOM 2112 O O . HIS A 1 264 ? 2.935 13.284 19.768 1.00 82.69 264 HIS A O 1
ATOM 2118 N N . LEU A 1 265 ? 1.194 14.702 19.556 1.00 82.12 265 LEU A N 1
ATOM 2119 C CA . LEU A 1 265 ? 1.735 15.477 18.433 1.00 82.12 265 LEU A CA 1
ATOM 2120 C C . LEU A 1 265 ? 3.053 16.172 18.798 1.00 82.12 265 LEU A C 1
ATOM 2122 O O . LEU A 1 265 ? 4.016 16.085 18.038 1.00 82.12 265 LEU A O 1
ATOM 2126 N N . ASP A 1 266 ? 3.125 16.782 19.980 1.00 81.94 266 ASP A N 1
ATOM 2127 C CA . ASP A 1 266 ? 4.318 17.479 20.473 1.00 81.94 266 ASP A CA 1
ATOM 2128 C C . ASP A 1 266 ? 5.490 16.509 20.735 1.00 81.94 266 ASP A C 1
ATOM 2130 O O . ASP A 1 266 ? 6.662 16.884 20.645 1.00 81.94 266 ASP A O 1
ATOM 2134 N N . ALA A 1 267 ? 5.194 15.237 21.025 1.00 80.75 267 ALA A N 1
ATOM 2135 C CA . ALA A 1 267 ? 6.187 14.183 21.228 1.00 80.75 267 ALA A CA 1
ATOM 2136 C C . ALA A 1 267 ? 6.723 13.561 19.921 1.00 80.75 267 ALA A C 1
ATOM 2138 O O . ALA A 1 267 ? 7.663 12.755 19.964 1.00 80.75 267 ALA A O 1
ATOM 2139 N N . ILE A 1 268 ? 6.167 13.902 18.751 1.00 78.19 268 ILE A N 1
ATOM 2140 C CA . ILE A 1 268 ? 6.645 13.403 17.453 1.00 78.19 268 ILE A CA 1
ATOM 2141 C C . ILE A 1 268 ? 7.963 14.110 17.102 1.00 78.19 268 ILE A C 1
ATOM 2143 O O . ILE A 1 268 ? 7.992 15.152 16.458 1.00 78.19 268 ILE A O 1
ATOM 2147 N N . GLN A 1 269 ? 9.082 13.525 17.531 1.00 63.59 269 GLN A N 1
ATOM 2148 C CA . GLN A 1 269 ? 10.426 14.081 17.311 1.00 63.59 269 GLN A CA 1
ATOM 2149 C C . GLN A 1 269 ? 11.082 13.666 15.977 1.00 63.59 269 GLN A C 1
ATOM 2151 O O . GLN A 1 269 ? 12.117 14.219 15.614 1.00 63.59 269 GLN A O 1
ATOM 2156 N N . GLU A 1 270 ? 10.524 12.699 15.238 1.00 58.00 270 GLU A N 1
ATOM 2157 C CA . GLU A 1 270 ? 11.144 12.123 14.030 1.00 58.00 270 GLU A CA 1
ATOM 2158 C C . GLU A 1 270 ? 10.188 12.094 12.833 1.00 58.00 270 GLU A C 1
ATOM 2160 O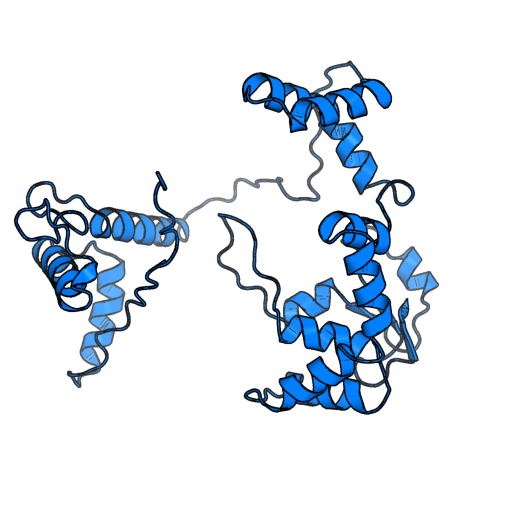 O . GLU A 1 270 ? 8.985 11.886 13.003 1.00 58.00 270 GLU A O 1
ATOM 2165 N N . SER A 1 271 ? 10.747 12.191 11.615 1.00 52.28 271 SER A N 1
ATOM 2166 C CA . SER A 1 271 ? 10.056 11.928 10.344 1.00 52.28 271 SER A CA 1
ATOM 2167 C C . SER A 1 271 ? 9.667 10.450 10.222 1.00 52.28 271 SER A C 1
ATOM 2169 O O . SER A 1 271 ? 10.271 9.635 9.519 1.00 52.28 271 SER A O 1
ATOM 2171 N N . LYS A 1 272 ? 8.639 10.068 10.973 1.00 58.81 272 LYS A N 1
ATOM 2172 C CA . LYS A 1 272 ? 7.986 8.773 10.832 1.00 58.81 272 LYS A CA 1
ATOM 2173 C C . LYS A 1 272 ? 7.083 8.807 9.607 1.00 58.81 272 LYS A C 1
ATOM 2175 O O . LYS A 1 272 ? 6.620 9.861 9.178 1.00 58.81 272 LYS A O 1
ATOM 2180 N N . GLN A 1 273 ? 6.859 7.630 9.027 1.00 65.81 273 GLN A N 1
ATOM 2181 C CA . GLN A 1 273 ? 5.811 7.488 8.022 1.00 65.81 273 GLN A CA 1
ATOM 2182 C C . GLN A 1 273 ? 4.476 7.945 8.625 1.00 65.81 273 GLN A C 1
ATOM 2184 O O . GLN A 1 273 ? 4.263 7.707 9.818 1.00 65.81 273 GLN A O 1
ATOM 2189 N N . PRO A 1 274 ? 3.607 8.592 7.833 1.00 74.25 274 PRO A N 1
ATOM 2190 C CA . PRO A 1 274 ? 2.291 8.988 8.310 1.00 74.25 274 PRO A CA 1
ATOM 2191 C C . PRO A 1 274 ? 1.505 7.753 8.765 1.00 74.25 274 PRO A C 1
ATOM 2193 O O . PRO A 1 274 ? 1.583 6.694 8.138 1.00 74.25 274 PRO A O 1
ATOM 2196 N N . TYR A 1 275 ? 0.766 7.901 9.860 1.00 82.31 275 TYR A N 1
ATOM 2197 C CA . TYR A 1 275 ? -0.099 6.877 10.442 1.00 82.31 275 TYR A CA 1
ATOM 2198 C C . TYR A 1 275 ? -1.394 7.524 10.938 1.00 82.31 275 TYR A C 1
ATOM 2200 O O . TYR A 1 275 ? -1.409 8.709 11.262 1.00 82.31 275 TYR A O 1
ATOM 2208 N N . LEU A 1 276 ? -2.455 6.726 11.031 1.00 83.44 276 LEU A N 1
ATOM 2209 C CA . LEU A 1 276 ? -3.729 7.108 11.635 1.00 83.44 276 LEU A CA 1
ATOM 2210 C C . LEU A 1 276 ? -3.618 7.039 13.158 1.00 83.44 276 LEU A C 1
ATOM 2212 O O . LEU A 1 276 ? -3.095 6.061 13.700 1.00 83.44 276 LEU A O 1
ATOM 2216 N N . LEU A 1 277 ? -4.124 8.042 13.862 1.00 84.69 277 LEU A N 1
ATOM 2217 C CA . LEU A 1 277 ? -4.158 8.067 15.319 1.00 84.69 277 LEU A CA 1
ATOM 2218 C C . LEU A 1 277 ? -5.568 7.730 15.805 1.00 84.69 277 LEU A C 1
ATOM 2220 O O . LEU A 1 277 ? -6.486 8.526 15.665 1.00 84.69 277 LEU A O 1
ATOM 2224 N N . ALA A 1 278 ? -5.743 6.561 16.416 1.00 84.31 278 ALA A N 1
ATOM 2225 C CA . ALA A 1 278 ? -7.013 6.128 16.992 1.00 84.31 278 ALA A CA 1
ATOM 2226 C C . ALA A 1 278 ? -7.026 6.376 18.507 1.00 84.31 278 ALA A C 1
ATOM 2228 O O . ALA A 1 278 ? -6.220 5.805 19.242 1.00 84.31 278 ALA A O 1
ATOM 2229 N N . ALA A 1 279 ? -7.944 7.206 18.994 1.00 82.19 279 ALA A N 1
ATOM 2230 C CA . ALA A 1 279 ? -8.141 7.460 20.413 1.00 82.19 279 ALA A CA 1
ATOM 2231 C C . ALA A 1 279 ? -9.001 6.359 21.047 1.00 82.19 279 ALA A C 1
ATOM 2233 O O . ALA A 1 279 ? -10.170 6.181 20.706 1.00 82.19 279 ALA A O 1
ATOM 2234 N N . GLY A 1 280 ? -8.427 5.638 22.008 1.00 76.50 280 GLY A N 1
ATOM 2235 C CA . GLY A 1 280 ? -9.079 4.531 22.702 1.00 76.50 280 GLY A CA 1
ATOM 2236 C C . GLY A 1 280 ? -8.473 3.164 22.368 1.00 76.50 280 GLY A C 1
ATOM 2237 O O . GLY A 1 280 ? -7.627 3.024 21.480 1.00 76.50 280 GLY A O 1
ATOM 2238 N N . PRO A 1 281 ? -8.850 2.119 23.123 1.00 74.19 281 PRO A N 1
ATOM 2239 C CA . PRO A 1 281 ? -8.396 0.763 22.848 1.00 74.19 281 PRO A CA 1
ATOM 2240 C C . PRO A 1 281 ? -8.943 0.264 21.503 1.00 74.19 281 PRO A C 1
ATOM 2242 O O . PRO A 1 281 ? -10.046 0.614 21.102 1.00 74.19 281 PRO A O 1
ATOM 2245 N N . LYS A 1 282 ? -8.225 -0.661 20.855 1.00 71.88 282 LYS A N 1
ATOM 2246 C CA . LYS A 1 282 ? -8.591 -1.266 19.555 1.00 71.88 282 LYS A CA 1
ATOM 2247 C C . LYS A 1 282 ? -10.046 -1.761 19.450 1.00 71.88 282 LYS A C 1
ATOM 2249 O O . LYS A 1 282 ? -10.595 -1.810 18.357 1.00 71.88 282 LYS A O 1
ATOM 2254 N N . LYS A 1 283 ? -10.662 -2.136 20.576 1.00 69.12 283 LYS A N 1
ATOM 2255 C CA . LYS A 1 283 ? -12.038 -2.659 20.658 1.00 69.12 283 LYS A CA 1
ATOM 2256 C C . LYS A 1 283 ? -13.096 -1.598 20.998 1.00 69.12 283 LYS A C 1
ATOM 2258 O O . LYS A 1 283 ? -14.273 -1.928 21.036 1.00 69.12 283 LYS A O 1
ATOM 2263 N N . ASN A 1 284 ? -12.688 -0.370 21.305 1.00 69.19 284 ASN A N 1
ATOM 2264 C CA . ASN A 1 284 ? -13.574 0.728 21.678 1.00 69.19 284 ASN A CA 1
ATOM 2265 C C . ASN A 1 284 ? -12.893 2.058 21.328 1.00 69.19 284 ASN A C 1
ATOM 2267 O O . ASN A 1 284 ? -12.307 2.717 22.187 1.00 69.19 284 ASN A O 1
ATOM 2271 N N . ILE A 1 285 ? -12.884 2.371 20.035 1.00 71.19 285 ILE A N 1
ATOM 2272 C CA . ILE A 1 285 ? -12.269 3.583 19.499 1.00 71.19 285 ILE A CA 1
ATOM 2273 C C . ILE A 1 285 ? -13.312 4.688 19.580 1.00 71.19 285 ILE A C 1
ATOM 2275 O O . ILE A 1 285 ? -14.432 4.518 19.107 1.00 71.19 285 ILE A O 1
ATOM 2279 N N . HIS A 1 286 ? -12.948 5.804 20.192 1.00 68.38 286 HIS A N 1
ATOM 2280 C CA . HIS A 1 286 ? -13.845 6.940 20.361 1.00 68.38 286 HIS A CA 1
ATOM 2281 C C . HIS A 1 286 ? -13.704 7.919 19.201 1.00 68.38 286 HIS A C 1
ATOM 2283 O O . HIS A 1 286 ? -14.711 8.319 18.630 1.00 68.38 286 HIS A O 1
ATOM 2289 N N . ASP A 1 287 ? -12.461 8.203 18.806 1.00 66.56 287 ASP A N 1
ATOM 2290 C CA . ASP A 1 287 ? -12.124 9.135 17.731 1.00 66.56 287 ASP A CA 1
ATOM 2291 C C . ASP A 1 287 ? -10.936 8.603 16.914 1.00 66.56 287 ASP A C 1
ATOM 2293 O O . ASP A 1 287 ? -10.123 7.823 17.418 1.00 66.56 287 ASP A O 1
ATOM 2297 N N . ALA A 1 288 ? -10.818 9.024 15.655 1.00 68.44 288 ALA A N 1
ATOM 2298 C CA . ALA A 1 288 ? -9.659 8.749 14.808 1.00 68.44 288 ALA A CA 1
ATOM 2299 C C . ALA A 1 288 ? -9.252 10.019 14.045 1.00 68.44 288 ALA A C 1
ATOM 2301 O O . ALA A 1 288 ? -10.125 10.737 13.556 1.00 68.44 288 ALA A O 1
ATOM 2302 N N . TYR A 1 289 ? -7.945 10.277 13.964 1.00 64.94 289 TYR A N 1
ATOM 2303 C CA . TYR A 1 289 ? -7.326 11.465 13.365 1.00 64.94 289 TYR A CA 1
ATOM 2304 C C . TYR A 1 289 ? -6.249 11.081 12.350 1.00 64.94 289 TYR A C 1
ATOM 2306 O O . TYR A 1 289 ? -5.589 10.029 12.551 1.00 64.94 289 TYR A O 1
#